Protein AF-A0A7S3T5Q7-F1 (afdb_monomer_lite)

pLDDT: mean 83.01, std 16.34, range [31.38, 98.5]

Structure (mmCIF, N/CA/C/O backbone):
data_AF-A0A7S3T5Q7-F1
#
_entry.id   AF-A0A7S3T5Q7-F1
#
loop_
_atom_site.group_PDB
_atom_site.id
_atom_site.type_symbol
_atom_site.label_atom_id
_atom_site.label_alt_id
_atom_site.label_comp_id
_atom_site.label_asym_id
_atom_site.label_entity_id
_atom_site.label_seq_id
_atom_site.pdbx_PDB_ins_code
_atom_site.Cartn_x
_atom_site.Cartn_y
_atom_site.Cartn_z
_atom_site.occupancy
_atom_site.B_iso_or_equiv
_atom_site.auth_seq_id
_atom_site.auth_comp_id
_atom_site.auth_asym_id
_atom_site.auth_atom_id
_atom_site.pdbx_PDB_model_num
ATOM 1 N N . ALA A 1 1 ? -8.503 -26.302 -13.779 1.00 32.97 1 ALA A N 1
ATOM 2 C CA . ALA A 1 1 ? -7.536 -26.445 -14.875 1.00 32.97 1 ALA A CA 1
ATOM 3 C C . ALA A 1 1 ? -7.863 -25.370 -15.891 1.00 32.97 1 ALA A C 1
ATOM 5 O O . ALA A 1 1 ? -8.713 -25.584 -16.736 1.00 32.97 1 ALA A O 1
ATOM 6 N N . ASP A 1 2 ? -7.284 -24.193 -15.700 1.00 34.59 2 ASP A N 1
ATOM 7 C CA . ASP A 1 2 ? -7.183 -23.168 -16.733 1.00 34.59 2 ASP A CA 1
ATOM 8 C C . ASP A 1 2 ? -5.953 -22.357 -16.327 1.00 34.59 2 ASP A C 1
ATOM 10 O O . ASP A 1 2 ? -5.967 -21.610 -15.345 1.00 34.59 2 ASP A O 1
ATOM 14 N N . GLY A 1 3 ? -4.813 -22.732 -16.906 1.00 31.38 3 GLY A N 1
ATOM 15 C CA . GLY A 1 3 ? -3.535 -22.103 -16.592 1.00 31.38 3 GLY A CA 1
ATOM 16 C C . GLY A 1 3 ? -3.569 -20.648 -17.060 1.00 31.38 3 GLY A C 1
ATOM 17 O O . GLY A 1 3 ? -4.170 -20.373 -18.097 1.00 31.38 3 GLY A O 1
ATOM 18 N N . PRO A 1 4 ? -2.967 -19.699 -16.326 1.00 34.56 4 PRO A N 1
ATOM 19 C CA . PRO A 1 4 ? -2.961 -18.313 -16.765 1.00 34.56 4 PRO A CA 1
ATOM 20 C C . PRO A 1 4 ? -2.227 -18.211 -18.106 1.00 34.56 4 PRO A C 1
ATOM 22 O O . PRO A 1 4 ? -1.074 -18.633 -18.220 1.00 34.56 4 PRO A O 1
ATOM 25 N N . LEU A 1 5 ? -2.927 -17.669 -19.105 1.00 33.03 5 LEU A N 1
ATOM 26 C CA . LEU A 1 5 ? -2.379 -17.331 -20.415 1.00 33.03 5 LEU A CA 1
ATOM 27 C C . LEU A 1 5 ? -1.095 -16.488 -20.249 1.00 33.03 5 LEU A C 1
ATOM 29 O O . LEU A 1 5 ? -1.027 -15.658 -19.333 1.00 33.03 5 LEU A O 1
ATOM 33 N N . PRO A 1 6 ? -0.072 -16.715 -21.091 1.00 37.66 6 PRO A N 1
ATOM 34 C CA . PRO A 1 6 ? 1.183 -15.973 -21.049 1.00 37.66 6 PRO A CA 1
ATOM 35 C C . PRO A 1 6 ? 0.965 -14.474 -21.306 1.00 37.66 6 PRO A C 1
ATOM 37 O O . PRO A 1 6 ? -0.026 -14.094 -21.926 1.00 37.66 6 PRO A O 1
ATOM 40 N N . GLY A 1 7 ? 1.921 -13.674 -20.813 1.00 43.97 7 GLY A N 1
ATOM 41 C CA . GLY A 1 7 ? 2.130 -12.241 -21.059 1.00 43.97 7 GLY A CA 1
ATOM 42 C C . GLY A 1 7 ? 1.324 -11.639 -22.207 1.00 43.97 7 GLY A C 1
ATOM 43 O O . GLY A 1 7 ? 1.435 -12.110 -23.331 1.00 43.97 7 GLY A O 1
ATOM 44 N N . VAL A 1 8 ? 0.598 -10.551 -21.960 1.00 44.72 8 VAL A N 1
ATOM 45 C CA . VAL A 1 8 ? 0.373 -9.496 -22.964 1.00 44.72 8 VAL A CA 1
ATOM 46 C C . VAL A 1 8 ? 1.641 -8.645 -23.061 1.00 44.72 8 VAL A C 1
ATOM 48 O O . VAL A 1 8 ? 1.875 -7.818 -22.181 1.00 44.72 8 VAL A O 1
ATOM 51 N N . PRO A 1 9 ? 2.468 -8.804 -24.102 1.00 46.56 9 PRO A N 1
ATOM 52 C CA . PRO A 1 9 ? 3.463 -7.816 -24.466 1.00 46.56 9 PRO A CA 1
ATOM 53 C C . PRO A 1 9 ? 2.864 -6.408 -24.533 1.00 46.56 9 PRO A C 1
ATOM 55 O O . PRO A 1 9 ? 1.732 -6.218 -24.977 1.00 46.56 9 PRO A O 1
ATOM 58 N N . LEU A 1 10 ? 3.662 -5.408 -24.153 1.00 52.31 10 LEU A N 1
ATOM 59 C CA . LEU A 1 10 ? 3.351 -3.975 -24.277 1.00 52.31 10 LEU A CA 1
ATOM 60 C C . LEU A 1 10 ? 3.259 -3.500 -25.744 1.00 52.31 10 LEU A C 1
ATOM 62 O O . LEU A 1 10 ? 3.197 -2.300 -26.012 1.00 52.31 10 LEU A O 1
ATOM 66 N N . ASP A 1 11 ? 3.258 -4.437 -26.690 1.00 58.00 11 ASP A N 1
ATOM 67 C CA . ASP A 1 11 ? 3.071 -4.214 -28.109 1.00 58.00 11 ASP A CA 1
ATOM 68 C C . ASP A 1 11 ? 1.683 -4.726 -28.567 1.00 58.00 11 ASP A C 1
ATOM 70 O O . ASP A 1 11 ? 1.016 -5.510 -27.882 1.00 58.00 11 ASP A O 1
ATOM 74 N N . PRO A 1 12 ? 1.195 -4.288 -29.738 1.00 57.31 12 PRO A N 1
ATOM 75 C CA . PRO A 1 12 ? -0.104 -4.714 -30.257 1.00 57.31 12 PRO A CA 1
ATOM 76 C C . PRO A 1 12 ? -0.230 -6.234 -30.449 1.00 57.31 12 PRO A C 1
ATOM 78 O O . PRO A 1 12 ? -1.337 -6.772 -30.385 1.00 57.31 12 PRO A O 1
ATOM 81 N N . ALA A 1 13 ? 0.885 -6.926 -30.701 1.00 56.59 13 ALA A N 1
ATOM 82 C CA . ALA A 1 13 ? 0.903 -8.365 -30.942 1.00 56.59 13 ALA A CA 1
ATOM 83 C C . ALA A 1 13 ? 0.623 -9.144 -29.650 1.00 56.59 13 ALA A C 1
ATOM 85 O O . ALA A 1 13 ? -0.113 -10.132 -29.660 1.00 56.59 13 ALA A O 1
ATOM 86 N N . GLY A 1 14 ? 1.126 -8.649 -28.523 1.00 61.19 14 GLY A N 1
ATOM 87 C CA . GLY A 1 14 ? 0.868 -9.201 -27.209 1.00 61.19 14 GLY A CA 1
ATOM 88 C C . GLY A 1 14 ? -0.553 -9.050 -26.716 1.00 61.19 14 GLY A C 1
ATOM 89 O O . GLY A 1 14 ? -1.124 -9.987 -26.158 1.00 61.19 14 GLY A O 1
ATOM 90 N N . VAL A 1 15 ? -1.152 -7.882 -26.951 1.00 59.97 15 VAL A N 1
ATOM 91 C CA . VAL A 1 15 ? -2.545 -7.627 -26.555 1.00 59.97 15 VAL A CA 1
ATOM 92 C C . VAL A 1 15 ? -3.490 -8.549 -27.325 1.00 59.97 15 VAL A C 1
ATOM 94 O O . VAL A 1 15 ? -4.425 -9.101 -26.743 1.00 59.97 15 VAL A O 1
ATOM 97 N N . ALA A 1 16 ? -3.220 -8.771 -28.614 1.00 60.78 16 ALA A N 1
ATOM 98 C CA . ALA A 1 16 ? -3.989 -9.701 -29.435 1.00 60.78 16 ALA A CA 1
ATOM 99 C C . ALA A 1 16 ? -3.848 -11.161 -28.965 1.00 60.78 16 ALA A C 1
ATOM 101 O O . ALA A 1 16 ? -4.826 -11.907 -28.989 1.00 60.78 16 ALA A O 1
ATOM 102 N N . ALA A 1 17 ? -2.663 -11.564 -28.492 1.00 61.34 17 ALA A N 1
ATOM 103 C CA . ALA A 1 17 ? -2.419 -12.921 -28.006 1.00 61.34 17 ALA A CA 1
ATOM 104 C C . ALA A 1 17 ? -3.221 -13.267 -26.736 1.00 61.34 17 ALA A C 1
ATOM 106 O O . ALA A 1 17 ? -3.698 -14.394 -26.611 1.00 61.34 17 ALA A O 1
ATOM 107 N N . ALA A 1 18 ? -3.420 -12.318 -25.814 1.00 56.97 18 ALA A N 1
ATOM 108 C CA . ALA A 1 18 ? -4.206 -12.577 -24.601 1.00 56.97 18 ALA A CA 1
ATOM 109 C C . ALA A 1 18 ? -5.711 -12.326 -24.751 1.00 56.97 18 ALA A C 1
ATOM 111 O O . ALA A 1 18 ? -6.496 -12.783 -23.920 1.00 56.97 18 ALA A O 1
ATOM 112 N N . LEU A 1 19 ? -6.126 -11.592 -25.786 1.00 64.81 19 LEU A N 1
ATOM 113 C CA . LEU A 1 19 ? -7.527 -11.350 -26.116 1.00 64.81 19 LEU A CA 1
ATOM 114 C C . LEU A 1 19 ? -7.803 -11.818 -27.554 1.00 64.81 19 LEU A C 1
ATOM 116 O O . LEU A 1 19 ? -7.887 -10.981 -28.457 1.00 64.81 19 LEU A O 1
ATOM 120 N N . PRO A 1 20 ? -8.005 -13.131 -27.780 1.00 60.06 20 PRO A N 1
ATOM 121 C CA . PRO A 1 20 ? -8.025 -13.740 -29.117 1.00 60.06 20 PRO A CA 1
ATOM 122 C C . PRO A 1 20 ? -9.178 -13.271 -30.022 1.00 60.06 20 PRO A C 1
ATOM 124 O O . PRO A 1 20 ? -9.182 -13.550 -31.217 1.00 60.06 20 PRO A O 1
ATOM 127 N N . HIS A 1 21 ? -10.156 -12.545 -29.474 1.00 72.00 21 HIS A N 1
ATOM 128 C CA . HIS A 1 21 ? -11.275 -11.955 -30.217 1.00 72.00 21 HIS A CA 1
ATOM 129 C C . HIS A 1 21 ? -11.054 -10.476 -30.589 1.00 72.00 21 HIS A C 1
ATOM 131 O O . HIS A 1 21 ? -11.950 -9.836 -31.138 1.00 72.00 21 HIS A O 1
ATOM 137 N N . THR A 1 22 ? -9.878 -9.919 -30.289 1.00 66.44 22 THR A N 1
ATOM 138 C CA . THR A 1 22 ? -9.534 -8.515 -30.550 1.00 66.44 22 THR A CA 1
ATOM 139 C C . THR A 1 22 ? -8.845 -8.375 -31.903 1.00 66.44 22 THR A C 1
ATOM 141 O O . THR A 1 22 ? -7.907 -9.106 -32.209 1.00 66.44 22 THR A O 1
ATOM 144 N N . THR A 1 23 ? -9.270 -7.415 -32.727 1.00 79.31 23 THR A N 1
ATOM 145 C CA . THR A 1 23 ? -8.575 -7.130 -33.992 1.00 79.31 23 THR A CA 1
ATOM 146 C C . THR A 1 23 ? -7.225 -6.446 -33.740 1.00 79.31 23 THR A C 1
ATOM 148 O O . THR A 1 23 ? -7.087 -5.724 -32.751 1.00 79.31 23 THR A O 1
ATOM 151 N N . PRO A 1 24 ? -6.239 -6.570 -34.650 1.00 70.56 24 PRO A N 1
ATOM 152 C CA . PRO A 1 24 ? -4.938 -5.906 -34.509 1.00 70.56 24 PRO A CA 1
ATOM 153 C C . PRO A 1 24 ? -5.037 -4.387 -34.299 1.00 70.56 24 PRO A C 1
ATOM 155 O O . PRO A 1 24 ? -4.246 -3.806 -33.563 1.00 70.56 24 PRO A O 1
ATOM 158 N N . ALA A 1 25 ? -6.044 -3.744 -34.899 1.00 70.12 25 ALA A N 1
ATOM 159 C CA . ALA A 1 25 ? -6.306 -2.317 -34.729 1.00 70.12 25 ALA A CA 1
ATOM 160 C C . ALA A 1 25 ? -6.794 -1.971 -33.311 1.00 70.12 25 ALA A C 1
ATOM 162 O O . ALA A 1 25 ? -6.310 -1.011 -32.714 1.00 70.12 25 ALA A O 1
ATOM 163 N N . ILE A 1 26 ? -7.709 -2.771 -32.751 1.00 71.12 26 ILE A N 1
ATOM 164 C CA . ILE A 1 26 ? -8.187 -2.586 -31.374 1.00 71.12 26 ILE A CA 1
ATOM 165 C C . ILE A 1 26 ? -7.066 -2.922 -30.385 1.00 71.12 26 ILE A C 1
ATOM 167 O O . ILE A 1 26 ? -6.867 -2.192 -29.421 1.00 71.12 26 ILE A O 1
ATOM 171 N N . ALA A 1 27 ? -6.277 -3.965 -30.645 1.00 66.81 27 ALA A N 1
ATOM 172 C CA . ALA A 1 27 ? -5.124 -4.330 -29.829 1.00 66.81 27 ALA A CA 1
ATOM 173 C C . ALA A 1 27 ? -4.073 -3.205 -29.794 1.00 66.81 27 ALA A C 1
ATOM 175 O O . ALA A 1 27 ? -3.580 -2.857 -28.723 1.00 66.81 27 ALA A O 1
ATOM 176 N N . ALA A 1 28 ? -3.800 -2.570 -30.939 1.00 64.38 28 ALA A N 1
ATOM 177 C CA . ALA A 1 28 ? -2.915 -1.411 -31.025 1.00 64.38 28 ALA A CA 1
ATOM 178 C C . ALA A 1 28 ? -3.471 -0.187 -30.283 1.00 64.38 28 ALA A C 1
ATOM 180 O O . ALA A 1 28 ? -2.730 0.478 -29.563 1.00 64.38 28 ALA A O 1
ATOM 181 N N . GLN A 1 29 ? -4.771 0.099 -30.413 1.00 66.12 29 GLN A N 1
ATOM 182 C CA . GLN A 1 29 ? -5.418 1.185 -29.671 1.00 66.12 29 GLN A CA 1
ATOM 183 C C . GLN A 1 29 ? -5.419 0.935 -28.162 1.00 66.12 29 GLN A C 1
ATOM 185 O O . GLN A 1 29 ? -5.180 1.867 -27.401 1.00 66.12 29 GLN A O 1
ATOM 190 N N . LEU A 1 30 ? -5.640 -0.306 -27.724 1.00 64.94 30 LEU A N 1
ATOM 191 C CA . LEU A 1 30 ? -5.580 -0.691 -26.317 1.00 64.94 30 LEU A CA 1
ATOM 192 C C . LEU A 1 30 ? -4.156 -0.576 -25.774 1.00 64.94 30 LEU A C 1
ATOM 194 O O . LEU A 1 30 ? -3.984 0.023 -24.720 1.00 64.94 30 LEU A O 1
ATOM 198 N N . ALA A 1 31 ? -3.143 -1.063 -26.497 1.00 61.16 31 ALA A N 1
ATOM 199 C CA . ALA A 1 31 ? -1.738 -0.903 -26.116 1.00 61.16 31 ALA A CA 1
ATOM 200 C C . ALA A 1 31 ? -1.349 0.584 -26.006 1.00 61.16 31 ALA A C 1
ATOM 202 O O . ALA A 1 31 ? -0.774 1.009 -25.003 1.00 61.16 31 ALA A O 1
ATOM 203 N N . ALA A 1 32 ? -1.734 1.395 -26.998 1.00 58.47 32 ALA A N 1
ATOM 204 C CA . ALA A 1 32 ? -1.464 2.831 -27.022 1.00 58.47 32 ALA A CA 1
ATOM 205 C C . ALA A 1 32 ? -2.191 3.587 -25.897 1.00 58.47 32 ALA A C 1
ATOM 207 O O . ALA A 1 32 ? -1.573 4.398 -25.212 1.00 58.47 32 ALA A O 1
ATOM 208 N N . ALA A 1 33 ? -3.475 3.300 -25.659 1.00 59.34 33 ALA A N 1
ATOM 209 C CA . ALA A 1 33 ? -4.242 3.894 -24.564 1.00 59.34 33 ALA A CA 1
ATOM 210 C C . ALA A 1 33 ? -3.675 3.484 -23.198 1.00 59.34 33 ALA A C 1
ATOM 212 O O . ALA A 1 33 ? -3.529 4.328 -22.316 1.00 59.34 33 ALA A O 1
ATOM 213 N N . HIS A 1 34 ? -3.287 2.216 -23.038 1.00 56.44 34 HIS A N 1
ATOM 214 C CA . HIS A 1 34 ? -2.679 1.717 -21.809 1.00 56.44 34 HIS A CA 1
ATOM 215 C C . HIS A 1 34 ? -1.341 2.404 -21.532 1.00 56.44 34 HIS A C 1
ATOM 217 O O . HIS A 1 34 ? -1.094 2.798 -20.397 1.00 56.44 34 HIS A O 1
ATOM 223 N N . SER A 1 35 ? -0.516 2.602 -22.566 1.00 50.44 35 SER A N 1
ATOM 224 C CA . SER A 1 35 ? 0.772 3.292 -22.468 1.00 50.44 35 SER A CA 1
ATOM 225 C C . SER A 1 35 ? 0.632 4.807 -22.259 1.00 50.44 35 SER A C 1
ATOM 227 O O . SER A 1 35 ? 1.484 5.405 -21.612 1.00 50.44 35 SER A O 1
ATOM 229 N N . ALA A 1 36 ? -0.429 5.438 -22.772 1.00 48.72 36 ALA A N 1
ATOM 230 C CA . ALA A 1 36 ? -0.701 6.868 -22.590 1.00 48.72 36 ALA A CA 1
ATOM 231 C C . ALA A 1 36 ? -1.327 7.194 -21.220 1.00 48.72 36 ALA A C 1
ATOM 233 O O . ALA A 1 36 ? -1.113 8.279 -20.689 1.00 48.72 36 ALA A O 1
ATOM 234 N N . MET A 1 37 ? -2.057 6.249 -20.617 1.00 51.34 37 MET A N 1
ATOM 235 C CA . MET A 1 37 ? -2.555 6.339 -19.235 1.00 51.34 37 MET A CA 1
ATOM 236 C C . MET A 1 37 ? -1.522 5.858 -18.194 1.00 51.34 37 MET A C 1
ATOM 238 O O . MET A 1 37 ? -1.812 5.800 -16.999 1.00 51.34 37 MET A O 1
ATOM 242 N N . ALA A 1 38 ? -0.318 5.475 -18.634 1.00 53.78 38 ALA A N 1
ATOM 243 C CA . ALA A 1 38 ? 0.615 4.655 -17.867 1.00 53.78 38 ALA A CA 1
ATOM 244 C C . ALA A 1 38 ? 1.427 5.380 -16.789 1.00 53.78 38 ALA A C 1
ATOM 246 O O . ALA A 1 38 ? 2.246 4.716 -16.168 1.00 53.78 38 ALA A O 1
ATOM 247 N N . ASP A 1 39 ? 1.234 6.666 -16.498 1.00 59.91 39 ASP A N 1
ATOM 248 C CA . ASP A 1 39 ? 2.116 7.350 -15.534 1.00 59.91 39 ASP A CA 1
ATOM 249 C C . ASP A 1 39 ? 1.495 7.607 -14.161 1.00 59.91 39 ASP A C 1
ATOM 251 O O . ASP A 1 39 ? 2.245 7.669 -13.181 1.00 59.91 39 ASP A O 1
ATOM 255 N N . ASP A 1 40 ? 0.165 7.667 -14.059 1.00 75.62 40 ASP A N 1
ATOM 256 C CA . ASP A 1 40 ? -0.494 8.100 -12.826 1.00 75.62 40 ASP A CA 1
ATOM 257 C C . ASP A 1 40 ? -1.243 6.970 -12.109 1.00 75.62 40 ASP A C 1
ATOM 259 O O . ASP A 1 40 ? -1.784 6.043 -12.719 1.00 75.62 40 ASP A O 1
ATOM 263 N N . VAL A 1 41 ? -1.234 7.036 -10.781 1.00 88.44 41 VAL A N 1
ATOM 264 C CA . VAL A 1 41 ? -1.988 6.137 -9.909 1.00 88.44 41 VAL A CA 1
ATOM 265 C C . VAL A 1 41 ? -3.337 6.778 -9.627 1.00 88.44 41 VAL A C 1
ATOM 267 O O . VAL A 1 41 ? -3.397 7.926 -9.203 1.00 88.44 41 VAL A O 1
ATOM 270 N N . ASP A 1 42 ? -4.424 6.021 -9.770 1.00 93.12 42 ASP A N 1
ATOM 271 C CA . ASP A 1 42 ? -5.746 6.501 -9.366 1.00 93.12 42 ASP A CA 1
ATOM 272 C C . ASP A 1 42 ? -5.851 6.580 -7.830 1.00 93.12 42 ASP A C 1
ATOM 274 O O . ASP A 1 42 ? -6.216 5.623 -7.138 1.00 93.12 42 ASP A O 1
ATOM 278 N N . LEU A 1 43 ? -5.486 7.741 -7.280 1.00 95.00 43 LEU A N 1
ATOM 279 C CA . LEU A 1 43 ? -5.500 7.996 -5.840 1.00 95.00 43 LEU A CA 1
ATOM 280 C C . LEU A 1 43 ? -6.922 8.006 -5.263 1.00 95.00 43 LEU A C 1
ATOM 282 O O . LEU A 1 43 ? -7.092 7.696 -4.083 1.00 95.00 43 LEU A O 1
ATOM 286 N N . ASP A 1 44 ? -7.939 8.354 -6.060 1.00 95.44 44 ASP A N 1
ATOM 287 C CA . ASP A 1 44 ? -9.337 8.291 -5.615 1.00 95.44 44 ASP A CA 1
ATOM 288 C C . ASP A 1 44 ? -9.765 6.835 -5.418 1.00 95.44 44 ASP A C 1
ATOM 290 O O . ASP A 1 44 ? -10.286 6.488 -4.355 1.00 95.44 44 ASP A O 1
ATOM 294 N N . LEU A 1 45 ? -9.445 5.956 -6.372 1.00 95.81 45 LEU A N 1
ATOM 295 C CA . LEU A 1 45 ? -9.704 4.525 -6.246 1.00 95.81 45 LEU A CA 1
ATOM 296 C C . LEU A 1 45 ? -8.980 3.915 -5.039 1.00 95.81 45 LEU A C 1
ATOM 298 O O . LEU A 1 45 ? -9.578 3.118 -4.310 1.00 95.81 45 LEU A O 1
ATOM 302 N N . VAL A 1 46 ? -7.725 4.306 -4.784 1.00 98.00 46 VAL A N 1
ATOM 303 C CA . VAL A 1 46 ? -6.977 3.858 -3.596 1.00 98.00 46 VAL A CA 1
ATOM 304 C C . VAL A 1 46 ? -7.703 4.265 -2.312 1.00 98.00 46 VAL A C 1
ATOM 306 O O . VAL A 1 46 ? -8.002 3.407 -1.479 1.00 98.00 46 VAL A O 1
ATOM 309 N N . VAL A 1 47 ? -8.033 5.552 -2.159 1.00 98.25 47 VAL A N 1
ATOM 310 C CA . VAL A 1 47 ? -8.709 6.076 -0.960 1.00 98.25 47 VAL A CA 1
ATOM 311 C C . VAL A 1 47 ? -10.074 5.416 -0.766 1.00 98.25 47 VAL A C 1
ATOM 313 O O . VAL A 1 47 ? -10.378 4.947 0.331 1.00 98.25 47 VAL A O 1
ATOM 316 N N . ARG A 1 48 ? -10.880 5.305 -1.827 1.00 97.94 48 ARG A N 1
ATOM 317 C CA . ARG A 1 48 ? -12.192 4.643 -1.777 1.00 97.94 48 ARG A CA 1
ATOM 318 C C . ARG A 1 48 ? -12.083 3.175 -1.393 1.00 97.94 48 ARG A C 1
ATOM 320 O O . ARG A 1 48 ? -12.904 2.701 -0.616 1.00 97.94 48 ARG A O 1
ATOM 327 N N . THR A 1 49 ? -11.065 2.470 -1.882 1.00 98.44 49 THR A N 1
ATOM 328 C CA . THR A 1 49 ? -10.824 1.068 -1.516 1.00 98.44 49 THR A CA 1
ATOM 329 C C . THR A 1 49 ? -10.466 0.942 -0.036 1.00 98.44 49 THR A C 1
ATOM 331 O O . THR A 1 49 ? -11.019 0.087 0.652 1.00 98.44 49 THR A O 1
ATOM 334 N N . VAL A 1 50 ? -9.600 1.818 0.488 1.00 98.50 50 VAL A N 1
ATOM 335 C CA . VAL A 1 50 ? -9.253 1.840 1.921 1.00 98.50 50 VAL A CA 1
ATOM 336 C C . VAL A 1 50 ? -10.488 2.113 2.783 1.00 98.50 50 VAL A C 1
ATOM 338 O O . VAL A 1 50 ? -10.729 1.387 3.747 1.00 98.50 50 VAL A O 1
ATOM 341 N N . LEU A 1 51 ? -11.303 3.107 2.422 1.00 98.00 51 LEU A N 1
ATOM 342 C CA . LEU A 1 51 ? -12.534 3.425 3.151 1.00 98.00 51 LEU A CA 1
ATOM 343 C C . LEU A 1 51 ? -13.566 2.294 3.053 1.00 98.00 51 LEU A C 1
ATOM 345 O O . LEU A 1 51 ? -14.187 1.943 4.052 1.00 98.00 51 LEU A O 1
ATOM 349 N N . HIS A 1 52 ? -13.709 1.666 1.885 1.00 98.06 52 HIS A N 1
ATOM 350 C CA . HIS A 1 52 ? -14.546 0.480 1.725 1.00 98.06 52 HIS A CA 1
ATOM 351 C C . HIS A 1 52 ? -14.102 -0.644 2.670 1.00 98.06 52 HIS A C 1
ATOM 353 O O . HIS A 1 52 ? -14.935 -1.217 3.366 1.00 98.06 52 HIS A O 1
ATOM 359 N N . ILE A 1 53 ? -12.797 -0.928 2.747 1.00 97.56 53 ILE A N 1
ATOM 360 C CA . ILE A 1 53 ? -12.258 -1.927 3.679 1.00 97.56 53 ILE A CA 1
ATOM 361 C C . ILE A 1 53 ? -12.576 -1.545 5.126 1.00 97.56 53 ILE A C 1
ATOM 363 O O . ILE A 1 53 ? -13.010 -2.398 5.895 1.00 97.56 53 ILE A O 1
ATOM 367 N N . HIS A 1 54 ? -12.387 -0.277 5.491 1.00 97.19 54 HIS A N 1
ATOM 368 C CA . HIS A 1 54 ? -12.659 0.202 6.841 1.00 97.19 54 HIS A CA 1
ATOM 369 C C . HIS A 1 54 ? -14.123 -0.009 7.255 1.00 97.19 54 HIS A C 1
ATOM 371 O O . HIS A 1 54 ? -14.362 -0.532 8.340 1.00 97.19 54 HIS A O 1
ATOM 377 N N . PHE A 1 55 ? -15.081 0.329 6.385 1.00 96.25 55 PHE A N 1
ATOM 378 C CA . PHE A 1 55 ? -16.509 0.275 6.715 1.00 96.25 55 PHE A CA 1
ATOM 379 C C . PHE A 1 55 ? -17.181 -1.084 6.488 1.00 96.25 55 PHE A C 1
ATOM 381 O O . PHE A 1 55 ? -18.209 -1.350 7.101 1.00 96.25 55 PHE A O 1
ATOM 388 N N . GLN A 1 56 ? -16.675 -1.912 5.571 1.00 96.38 56 GLN A N 1
ATOM 389 C CA . GLN A 1 56 ? -17.395 -3.104 5.093 1.00 96.38 56 GLN A CA 1
ATOM 390 C C . GLN A 1 56 ? -16.706 -4.423 5.441 1.00 96.38 56 GLN A C 1
ATOM 392 O O . GLN A 1 56 ? -17.248 -5.489 5.152 1.00 96.38 56 GLN A O 1
ATOM 397 N N . ARG A 1 57 ? -15.491 -4.388 5.997 1.00 95.31 57 ARG A N 1
ATOM 398 C CA . ARG A 1 57 ? -14.690 -5.590 6.249 1.00 95.31 57 ARG A CA 1
ATOM 399 C C . ARG A 1 57 ? -14.331 -5.707 7.720 1.00 95.31 57 ARG A C 1
ATOM 401 O O . ARG A 1 57 ? -14.221 -4.715 8.433 1.00 95.31 57 ARG A O 1
ATOM 408 N N . GLU A 1 58 ? -14.082 -6.938 8.145 1.00 93.06 58 GLU A N 1
ATOM 409 C CA . GLU A 1 58 ? -13.622 -7.260 9.495 1.00 93.06 58 GLU A CA 1
ATOM 410 C C . GLU A 1 58 ? -12.291 -6.571 9.830 1.00 93.06 58 GLU A C 1
ATOM 412 O O . GLU A 1 58 ? -11.588 -6.053 8.949 1.00 93.06 58 GLU A O 1
ATOM 417 N N . GLU A 1 59 ? -11.933 -6.571 11.112 1.00 92.19 59 GLU A N 1
ATOM 418 C CA . GLU A 1 59 ? -10.702 -5.967 11.618 1.00 92.19 59 GLU A CA 1
ATOM 419 C C . GLU A 1 59 ? -9.443 -6.447 10.885 1.00 92.19 59 GLU A C 1
ATOM 421 O O . GLU A 1 59 ? -9.393 -7.541 10.326 1.00 92.19 59 GLU A O 1
ATOM 426 N N . GLY A 1 60 ? -8.392 -5.633 10.931 1.00 93.31 60 GLY A N 1
ATOM 427 C CA . GLY A 1 60 ? -7.098 -5.944 10.334 1.00 93.31 60 GLY A CA 1
ATOM 428 C C . GLY A 1 60 ? -6.470 -4.734 9.664 1.00 93.31 60 GLY A C 1
ATOM 429 O O . GLY A 1 60 ? -7.173 -3.917 9.054 1.00 93.31 60 GLY A O 1
ATOM 430 N N . ALA A 1 61 ? -5.146 -4.630 9.769 1.00 95.75 61 ALA A N 1
ATOM 431 C CA . ALA A 1 61 ? -4.414 -3.527 9.177 1.00 95.75 61 ALA A CA 1
ATOM 432 C C . ALA A 1 61 ? -4.449 -3.600 7.646 1.00 95.75 61 ALA A C 1
ATOM 434 O O . ALA A 1 61 ? -4.516 -4.684 7.044 1.00 95.75 61 ALA A O 1
ATOM 435 N N . VAL A 1 62 ? -4.409 -2.421 7.030 1.00 97.56 62 VAL A N 1
ATOM 436 C CA . VAL A 1 62 ? -4.351 -2.243 5.579 1.00 97.56 62 VAL A CA 1
ATOM 437 C C . VAL A 1 62 ? -2.943 -1.811 5.197 1.00 97.56 62 VAL A C 1
ATOM 439 O O . VAL A 1 62 ? -2.447 -0.813 5.711 1.00 97.56 62 VAL A O 1
ATOM 442 N N . LEU A 1 63 ? -2.316 -2.534 4.277 1.00 97.25 63 LEU A N 1
ATOM 443 C CA . LEU A 1 63 ? -1.052 -2.149 3.661 1.00 97.25 63 LEU A CA 1
ATOM 444 C C . LEU A 1 63 ? -1.307 -1.713 2.219 1.00 97.25 63 LEU A C 1
ATOM 446 O O . LEU A 1 63 ? -1.773 -2.501 1.398 1.00 97.25 63 LEU A O 1
ATOM 450 N N . VAL A 1 64 ? -1.005 -0.458 1.910 1.00 98.19 64 VAL A N 1
ATOM 451 C CA . VAL A 1 64 ? -1.215 0.143 0.593 1.00 98.19 64 VAL A CA 1
ATOM 452 C C . VAL A 1 64 ? 0.131 0.291 -0.109 1.00 98.19 64 VAL A C 1
ATOM 454 O O . VAL A 1 64 ? 1.030 0.924 0.436 1.00 98.19 64 VAL A O 1
ATOM 457 N N . PHE A 1 65 ? 0.272 -0.251 -1.319 1.00 97.06 65 PHE A N 1
ATOM 458 C CA . PHE A 1 65 ? 1.475 -0.099 -2.138 1.00 97.06 65 PHE A CA 1
ATOM 459 C C . PHE A 1 65 ? 1.289 0.952 -3.233 1.00 97.06 65 PHE A C 1
ATOM 461 O O . PHE A 1 65 ? 0.456 0.793 -4.131 1.00 97.06 65 PHE A O 1
ATOM 468 N N . VAL A 1 66 ? 2.123 1.990 -3.194 1.00 96.44 66 VAL A N 1
ATOM 469 C CA . VAL A 1 66 ? 2.156 3.107 -4.151 1.00 96.44 66 VAL A CA 1
ATOM 470 C C . VAL A 1 66 ? 3.591 3.353 -4.642 1.00 96.44 66 VAL A C 1
ATOM 472 O O . VAL A 1 66 ? 4.545 2.914 -3.996 1.00 96.44 66 VAL A O 1
ATOM 475 N N . PRO A 1 67 ? 3.798 4.012 -5.795 1.00 93.50 67 PRO A N 1
ATOM 476 C CA . PRO A 1 67 ? 5.125 4.106 -6.394 1.00 93.50 67 PRO A CA 1
ATOM 477 C C . PRO A 1 67 ? 6.077 5.043 -5.641 1.00 93.50 67 PRO A C 1
ATOM 479 O O . PRO A 1 67 ? 7.279 4.774 -5.628 1.00 93.50 67 PRO A O 1
ATOM 482 N N . GLY A 1 68 ? 5.592 6.122 -5.018 1.00 93.50 68 GLY A N 1
ATOM 483 C CA . GLY A 1 68 ? 6.467 7.127 -4.422 1.00 93.50 68 GLY A CA 1
ATOM 484 C C . GLY A 1 68 ? 5.846 7.971 -3.311 1.00 93.50 68 GLY A C 1
ATOM 485 O O . GLY A 1 68 ? 4.726 7.760 -2.855 1.00 93.50 68 GLY A O 1
ATOM 486 N N . TRP A 1 69 ? 6.641 8.939 -2.847 1.00 93.81 69 TRP A N 1
ATOM 487 C CA . TRP A 1 69 ? 6.278 9.833 -1.744 1.00 93.81 69 TRP A CA 1
ATOM 488 C C . TRP A 1 69 ? 5.111 10.769 -2.071 1.00 93.81 69 TRP A C 1
ATOM 490 O O . TRP A 1 69 ? 4.325 11.083 -1.183 1.00 93.81 69 TRP A O 1
ATOM 500 N N . ALA A 1 70 ? 4.992 11.214 -3.325 1.00 93.94 70 ALA A N 1
ATOM 501 C CA . ALA A 1 70 ? 3.918 12.116 -3.734 1.00 93.94 70 ALA A CA 1
ATOM 502 C C . ALA A 1 70 ? 2.545 11.462 -3.518 1.00 93.94 70 ALA A C 1
ATOM 504 O O . ALA A 1 70 ? 1.658 12.061 -2.911 1.00 93.94 70 ALA A O 1
ATOM 505 N N . GLU A 1 71 ? 2.411 10.199 -3.927 1.00 96.06 71 GLU A N 1
ATOM 506 C CA . GLU A 1 71 ? 1.193 9.419 -3.736 1.00 96.06 71 GLU A CA 1
ATOM 507 C C . GLU A 1 71 ? 0.951 9.125 -2.249 1.00 96.06 71 GLU A C 1
ATOM 509 O O . GLU A 1 71 ? -0.175 9.283 -1.779 1.00 96.06 71 GLU A O 1
ATOM 514 N N . ILE A 1 72 ? 2.003 8.771 -1.489 1.00 97.31 72 ILE A N 1
ATOM 515 C CA . ILE A 1 72 ? 1.916 8.576 -0.029 1.00 97.31 72 ILE A CA 1
ATOM 516 C C . ILE A 1 72 ? 1.326 9.817 0.642 1.00 97.31 72 ILE A C 1
ATOM 518 O O . ILE A 1 72 ? 0.322 9.715 1.345 1.00 97.31 72 ILE A O 1
ATOM 522 N N . ALA A 1 73 ? 1.936 10.983 0.423 1.00 97.25 73 ALA A N 1
ATOM 523 C CA . ALA A 1 73 ? 1.543 12.221 1.080 1.00 97.25 73 ALA A CA 1
ATOM 524 C C . ALA A 1 73 ? 0.089 12.597 0.758 1.00 97.25 73 ALA A C 1
ATOM 526 O O . ALA A 1 73 ? -0.661 12.994 1.653 1.00 97.25 73 ALA A O 1
ATOM 527 N N . GLU A 1 74 ? -0.328 12.422 -0.497 1.00 97.69 74 GLU A N 1
ATOM 528 C CA . GLU A 1 74 ? -1.682 12.756 -0.925 1.00 97.69 74 GLU A CA 1
ATOM 529 C C . GLU A 1 74 ? -2.733 11.793 -0.351 1.00 97.69 74 GLU A C 1
ATOM 531 O O . GLU A 1 74 ? -3.759 12.267 0.144 1.00 97.69 74 GLU A O 1
ATOM 536 N N . ILE A 1 75 ? -2.507 10.467 -0.326 1.00 98.31 75 ILE A N 1
ATOM 537 C CA . ILE A 1 75 ? -3.519 9.578 0.280 1.00 98.31 75 ILE A CA 1
ATOM 538 C C . ILE A 1 75 ? -3.544 9.740 1.800 1.00 98.31 75 ILE A C 1
ATOM 540 O O . ILE A 1 75 ? -4.632 9.718 2.373 1.00 98.31 75 ILE A O 1
ATOM 544 N N . VAL A 1 76 ? -2.390 9.951 2.452 1.00 98.12 76 VAL A N 1
ATOM 545 C CA . VAL A 1 76 ? -2.334 10.227 3.898 1.00 98.12 76 VAL A CA 1
ATOM 546 C C . VAL A 1 76 ? -3.197 11.443 4.208 1.00 98.12 76 VAL A C 1
ATOM 548 O O . VAL A 1 76 ? -4.100 11.347 5.034 1.00 98.12 76 VAL A O 1
ATOM 551 N N . LYS A 1 77 ? -2.998 12.549 3.483 1.00 98.25 77 LYS A N 1
ATOM 552 C CA . LYS A 1 77 ? -3.797 13.772 3.622 1.00 98.25 77 LYS A CA 1
ATOM 553 C C . LYS A 1 77 ? -5.293 13.526 3.409 1.00 98.25 77 LYS A C 1
ATOM 555 O O . LYS A 1 77 ? -6.109 14.025 4.184 1.00 98.25 77 LYS A O 1
ATOM 560 N N . ARG A 1 78 ? -5.678 12.777 2.369 1.00 98.38 78 ARG A N 1
ATOM 561 C CA . ARG A 1 78 ? -7.095 12.496 2.068 1.00 98.38 78 ARG A CA 1
ATOM 562 C C . ARG A 1 78 ? -7.757 11.635 3.138 1.00 98.38 78 ARG A C 1
ATOM 564 O O . ARG A 1 78 ? -8.889 11.916 3.516 1.00 98.38 78 ARG A O 1
ATOM 571 N N . LEU A 1 79 ? -7.060 10.623 3.649 1.00 98.06 79 LEU A N 1
ATOM 572 C CA . LEU A 1 79 ? -7.585 9.748 4.696 1.00 98.06 79 LEU A CA 1
ATOM 573 C C . LEU A 1 79 ? -7.683 10.473 6.044 1.00 98.06 79 LEU A C 1
ATOM 575 O O . LEU A 1 79 ? -8.709 10.354 6.713 1.00 98.06 79 LEU A O 1
ATOM 579 N N . THR A 1 80 ? -6.688 11.287 6.410 1.00 97.06 80 THR A N 1
ATOM 580 C CA . THR A 1 80 ? -6.710 12.079 7.656 1.00 97.06 80 THR A CA 1
ATOM 581 C C . THR A 1 80 ? -7.654 13.280 7.604 1.00 97.06 80 THR A C 1
ATOM 583 O O . THR A 1 80 ? -8.014 13.814 8.648 1.00 97.06 80 THR A O 1
ATOM 586 N N . SER A 1 81 ? -8.108 13.675 6.412 1.00 96.50 81 SER A N 1
ATOM 587 C CA . SER A 1 81 ? -9.168 14.679 6.224 1.00 96.50 81 SER A CA 1
ATOM 588 C C . SER A 1 81 ? -10.555 14.060 6.003 1.00 96.50 81 SER A C 1
ATOM 590 O O . SER A 1 81 ? -11.528 14.788 5.816 1.00 96.50 81 SER A O 1
ATOM 592 N N . SER A 1 82 ? -10.660 12.728 5.975 1.00 95.38 82 SER A N 1
ATOM 593 C CA . SER A 1 82 ? -11.926 12.033 5.737 1.00 95.38 82 SER A CA 1
ATOM 594 C C . SER A 1 82 ? -12.805 11.992 6.989 1.00 95.38 82 SER A C 1
ATOM 596 O O . SER A 1 82 ? -12.346 12.205 8.111 1.00 95.38 82 SER A O 1
ATOM 598 N N . THR A 1 83 ? -14.079 11.642 6.818 1.00 93.12 83 THR A N 1
ATOM 599 C CA . THR A 1 83 ? -15.002 11.423 7.944 1.00 93.12 83 THR A CA 1
ATOM 600 C C . THR A 1 83 ? -14.560 10.289 8.874 1.00 93.12 83 THR A C 1
ATOM 602 O O . THR A 1 83 ? -14.926 10.306 10.043 1.00 93.12 83 THR A O 1
ATOM 605 N N . ALA A 1 84 ? -13.740 9.352 8.384 1.00 93.88 84 ALA A N 1
ATOM 606 C CA . ALA A 1 84 ? -13.187 8.235 9.150 1.00 93.88 84 ALA A CA 1
ATOM 607 C C . ALA A 1 84 ? -11.867 8.576 9.864 1.00 93.88 84 ALA A C 1
ATOM 609 O O . ALA A 1 84 ? -11.277 7.714 10.504 1.00 93.88 84 ALA A O 1
ATOM 610 N N . ALA A 1 85 ? -11.361 9.812 9.767 1.00 93.94 85 ALA A N 1
ATOM 6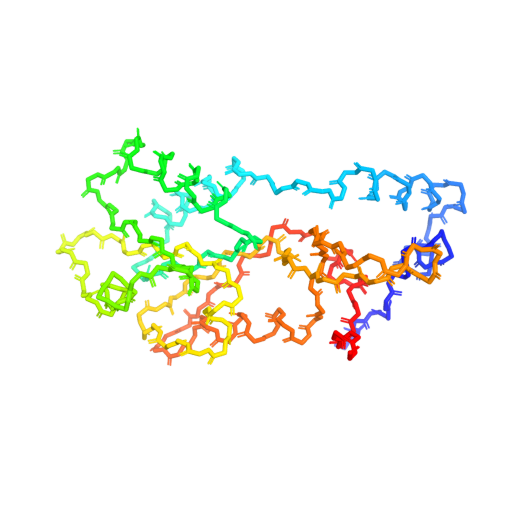11 C CA . ALA A 1 85 ? -10.023 10.165 10.252 1.00 93.94 85 ALA A CA 1
ATOM 612 C C . ALA A 1 85 ? -9.782 9.850 11.740 1.00 93.94 85 ALA A C 1
ATOM 614 O O . ALA A 1 85 ? -8.652 9.572 12.128 1.00 93.94 85 ALA A O 1
ATOM 615 N N . ARG A 1 86 ? -10.828 9.885 12.576 1.00 93.75 86 ARG A N 1
ATOM 616 C CA . ARG A 1 86 ? -10.728 9.550 14.009 1.00 93.75 86 ARG A CA 1
ATOM 617 C C . ARG A 1 86 ? -10.581 8.051 14.273 1.00 93.75 86 ARG A C 1
ATOM 619 O O . ARG A 1 86 ? -10.019 7.683 15.300 1.00 93.75 86 ARG A O 1
ATOM 626 N N . ASP A 1 87 ? -11.027 7.232 13.328 1.00 96.31 87 ASP A N 1
ATOM 627 C CA . ASP A 1 87 ? -11.070 5.772 13.413 1.00 96.31 87 ASP A CA 1
ATOM 628 C C . ASP A 1 87 ? -9.939 5.124 12.593 1.00 96.31 87 ASP A C 1
ATOM 630 O O . ASP A 1 87 ? -9.892 3.904 12.418 1.00 96.31 87 ASP A O 1
ATOM 634 N N . LEU A 1 88 ? -9.010 5.934 12.072 1.00 97.38 88 LEU A N 1
ATOM 635 C CA . LEU A 1 88 ? -7.870 5.500 11.273 1.00 97.38 88 LEU A CA 1
ATOM 636 C C . LEU A 1 88 ? -6.551 5.963 11.899 1.00 97.38 88 LEU A C 1
ATOM 638 O O . LEU A 1 88 ? -6.363 7.140 12.198 1.00 97.38 88 LEU A O 1
ATOM 642 N N . LEU A 1 89 ? -5.592 5.044 12.002 1.00 97.44 89 LEU A N 1
ATOM 643 C CA . LEU A 1 89 ? -4.180 5.365 12.206 1.00 97.44 89 LEU A CA 1
ATOM 644 C C . LEU A 1 89 ? -3.471 5.253 10.854 1.00 97.44 89 LEU A C 1
ATOM 646 O O . LEU A 1 89 ? -3.170 4.147 10.408 1.00 97.44 89 LEU A O 1
ATOM 650 N N . VAL A 1 90 ? -3.250 6.386 10.184 1.00 97.88 90 VAL A N 1
ATOM 651 C CA . VAL A 1 90 ? -2.662 6.426 8.836 1.00 97.88 90 VAL A CA 1
ATOM 652 C C . VAL A 1 90 ? -1.175 6.759 8.923 1.00 97.88 90 VAL A C 1
ATOM 654 O O . VAL A 1 90 ? -0.817 7.854 9.347 1.00 97.88 90 VAL A O 1
ATOM 657 N N . LEU A 1 91 ? -0.320 5.827 8.503 1.00 97.25 91 LEU A N 1
ATOM 658 C CA . LEU A 1 91 ? 1.131 5.921 8.646 1.00 97.25 91 LEU A CA 1
ATOM 659 C C . LEU A 1 91 ? 1.821 5.871 7.273 1.00 97.25 91 LEU A C 1
ATOM 661 O O . LEU A 1 91 ? 1.632 4.900 6.530 1.00 97.25 91 LEU A O 1
ATOM 665 N N . PRO A 1 92 ? 2.621 6.886 6.907 1.00 97.06 92 PRO A N 1
ATOM 666 C CA . PRO A 1 92 ? 3.471 6.812 5.728 1.00 97.06 92 PRO A CA 1
ATOM 667 C C . PRO A 1 92 ? 4.650 5.861 5.972 1.00 97.06 92 PRO A C 1
ATOM 669 O O . PRO A 1 92 ? 5.147 5.739 7.088 1.00 97.06 92 PRO A O 1
ATOM 672 N N . LEU A 1 93 ? 5.133 5.207 4.915 1.00 95.56 93 LEU A N 1
ATOM 673 C CA . LEU A 1 93 ? 6.332 4.376 4.973 1.00 95.56 93 LEU A CA 1
ATOM 674 C C . LEU A 1 93 ? 7.173 4.524 3.702 1.00 95.56 93 LEU A C 1
ATOM 676 O O . LEU A 1 93 ? 6.832 4.035 2.624 1.00 95.56 93 LEU A O 1
ATOM 680 N N . HIS A 1 94 ? 8.317 5.186 3.834 1.00 94.00 94 HIS A N 1
ATOM 681 C CA . HIS A 1 94 ? 9.229 5.451 2.728 1.00 94.00 94 HIS A CA 1
ATOM 682 C C . HIS A 1 94 ? 10.686 5.345 3.185 1.00 94.00 94 HIS A C 1
ATOM 684 O O . HIS A 1 94 ? 11.027 5.740 4.295 1.00 94.00 94 HIS A O 1
ATOM 690 N N . SER A 1 95 ? 11.584 4.900 2.301 1.00 89.69 95 SER A N 1
ATOM 691 C CA . SER A 1 95 ? 13.011 4.676 2.612 1.00 89.69 95 SER A CA 1
ATOM 692 C C . SER A 1 95 ? 13.790 5.926 3.031 1.00 89.69 95 SER A C 1
ATOM 694 O O . SER A 1 95 ? 14.890 5.820 3.559 1.00 89.69 95 SER A O 1
ATOM 696 N N . ARG A 1 96 ? 13.223 7.111 2.786 1.00 88.50 96 ARG A N 1
ATOM 697 C CA . ARG A 1 96 ? 13.802 8.416 3.149 1.00 88.50 96 ARG A CA 1
ATOM 698 C C . ARG A 1 96 ? 13.338 8.927 4.514 1.00 88.50 96 ARG A C 1
ATOM 700 O O . ARG A 1 96 ? 13.832 9.959 4.949 1.00 88.50 96 ARG A O 1
ATOM 707 N N . MET A 1 97 ? 12.382 8.255 5.154 1.00 91.62 97 MET A N 1
ATOM 708 C CA . MET A 1 97 ? 11.906 8.656 6.476 1.00 91.62 97 MET A CA 1
ATOM 709 C C . MET A 1 97 ? 12.962 8.345 7.542 1.00 91.62 97 MET A C 1
ATOM 711 O O . MET A 1 97 ? 13.654 7.328 7.422 1.00 91.62 97 MET A O 1
ATOM 715 N N . PRO A 1 98 ? 13.075 9.158 8.604 1.00 93.88 98 PRO A N 1
ATOM 716 C CA . PRO A 1 98 ? 13.872 8.816 9.774 1.00 93.88 98 PRO A CA 1
ATOM 717 C C . PRO A 1 98 ? 13.488 7.446 10.348 1.00 93.88 98 PRO A C 1
ATOM 719 O O . PRO A 1 98 ? 12.315 7.084 10.401 1.00 93.88 98 PRO A O 1
ATOM 722 N N . THR A 1 99 ? 14.472 6.689 10.840 1.00 90.81 99 THR A N 1
ATOM 723 C CA . THR A 1 99 ? 14.244 5.352 11.418 1.00 90.81 99 THR A CA 1
ATOM 724 C C . THR A 1 99 ? 13.247 5.366 12.577 1.00 90.81 99 THR A C 1
ATOM 726 O O . THR A 1 99 ? 12.539 4.385 12.777 1.00 90.81 99 THR A O 1
ATOM 729 N N . ALA A 1 100 ? 13.194 6.457 13.348 1.00 91.88 100 ALA A N 1
ATOM 730 C CA . ALA A 1 100 ? 12.223 6.616 14.428 1.00 91.88 100 ALA A CA 1
ATOM 731 C C . ALA A 1 100 ? 10.781 6.606 13.894 1.00 91.88 100 ALA A C 1
ATOM 733 O O . ALA A 1 100 ? 9.984 5.802 14.358 1.00 91.88 100 ALA A O 1
ATOM 734 N N . GLU A 1 101 ? 10.491 7.393 12.855 1.00 92.12 101 GLU A N 1
ATOM 735 C CA . GLU A 1 101 ? 9.164 7.452 12.223 1.00 92.12 101 GLU A CA 1
ATOM 736 C C . GLU A 1 101 ? 8.803 6.130 11.530 1.00 92.12 101 GLU A C 1
ATOM 738 O O . GLU A 1 101 ? 7.675 5.658 11.621 1.00 92.12 101 GLU A O 1
ATOM 743 N N . GLN A 1 102 ? 9.769 5.465 10.880 1.00 91.69 102 GLN A N 1
ATOM 744 C CA . GLN A 1 102 ? 9.518 4.153 10.265 1.00 91.69 102 GLN A CA 1
ATOM 745 C C . GLN A 1 102 ? 9.104 3.087 11.288 1.00 91.69 102 GLN A C 1
ATOM 747 O O . GLN A 1 102 ? 8.449 2.121 10.908 1.00 91.69 102 GLN A O 1
ATOM 752 N N . ARG A 1 103 ? 9.492 3.223 12.564 1.00 91.81 103 ARG A N 1
ATOM 753 C CA . ARG A 1 103 ? 9.157 2.250 13.614 1.00 91.81 103 ARG A CA 1
ATOM 754 C C . ARG A 1 103 ? 7.721 2.369 14.115 1.00 91.81 103 ARG A C 1
ATOM 756 O O . ARG A 1 103 ? 7.208 1.381 14.627 1.00 91.81 103 ARG A O 1
ATOM 763 N N . GLU A 1 104 ? 7.056 3.500 13.896 1.00 93.19 104 GLU A N 1
ATOM 764 C CA . GLU A 1 104 ? 5.664 3.712 14.325 1.00 93.19 104 GLU A CA 1
ATOM 765 C C . GLU A 1 104 ? 4.693 2.703 13.686 1.00 93.19 104 GLU A C 1
ATOM 767 O O . GLU A 1 104 ? 3.644 2.392 14.239 1.00 93.19 104 GLU A O 1
ATOM 772 N N . ILE A 1 105 ? 5.049 2.112 12.538 1.00 93.69 105 ILE A N 1
ATOM 773 C CA . ILE A 1 105 ? 4.238 1.073 11.877 1.00 93.69 105 ILE A CA 1
ATOM 774 C C . ILE A 1 105 ? 4.102 -0.219 12.701 1.00 93.69 105 ILE A C 1
ATOM 776 O O . ILE A 1 105 ? 3.185 -1.013 12.450 1.00 93.69 105 ILE A O 1
ATOM 780 N N . PHE A 1 106 ? 5.026 -0.455 13.639 1.00 92.62 106 PHE A N 1
ATOM 781 C CA . PHE A 1 106 ? 5.005 -1.612 14.535 1.00 92.62 106 PHE A CA 1
ATOM 782 C C . PHE A 1 106 ? 4.099 -1.387 15.743 1.00 92.62 106 PHE A C 1
ATOM 784 O O . PHE A 1 106 ? 3.700 -2.359 16.383 1.00 92.62 106 PHE A O 1
ATOM 791 N N . ASP A 1 107 ? 3.734 -0.137 16.024 1.00 90.56 107 ASP A N 1
ATOM 792 C CA . ASP A 1 107 ? 2.844 0.172 17.126 1.00 90.56 107 ASP A CA 1
ATOM 793 C C . ASP A 1 107 ? 1.415 -0.285 16.806 1.00 90.56 107 ASP A C 1
ATOM 795 O O . ASP A 1 107 ? 0.957 -0.342 15.652 1.00 90.56 107 ASP A O 1
ATOM 799 N N . SER A 1 108 ? 0.704 -0.668 17.864 1.00 89.94 108 SER A N 1
ATOM 800 C CA . SER A 1 108 ? -0.709 -1.019 17.763 1.00 89.94 108 SER A CA 1
ATOM 801 C C . SER A 1 108 ? -1.552 0.254 17.653 1.00 89.94 108 SER A C 1
ATOM 803 O O . SER A 1 108 ? -1.247 1.248 18.320 1.00 89.94 108 SER A O 1
ATOM 805 N N . PRO A 1 109 ? -2.616 0.261 16.829 1.00 92.12 109 PRO A N 1
ATOM 806 C CA . PRO A 1 109 ? -3.548 1.377 16.816 1.00 92.12 109 PRO A CA 1
ATOM 807 C C . PRO A 1 109 ? -4.295 1.474 18.154 1.00 92.12 109 PRO A C 1
ATOM 809 O O . PRO A 1 109 ? -4.323 0.533 18.943 1.00 92.12 109 PRO A O 1
ATOM 812 N N . ARG A 1 110 ? -4.924 2.628 18.398 1.00 91.44 110 ARG A N 1
ATOM 813 C CA . ARG A 1 110 ? -5.861 2.791 19.520 1.00 91.44 110 ARG A CA 1
ATOM 814 C C . ARG A 1 110 ? -7.038 1.826 19.364 1.00 91.44 110 ARG A C 1
ATOM 816 O O . ARG A 1 110 ? -7.404 1.498 18.236 1.00 91.44 110 ARG A O 1
ATOM 823 N N . ASP A 1 111 ? -7.667 1.453 20.474 1.00 87.62 111 ASP A N 1
ATOM 824 C CA . ASP A 1 111 ? -8.847 0.585 20.461 1.00 87.62 111 ASP A CA 1
ATOM 825 C C . ASP A 1 111 ? -9.928 1.120 19.511 1.00 87.62 111 ASP A C 1
ATOM 827 O O . ASP A 1 111 ? -10.296 2.296 19.551 1.00 87.62 111 ASP A O 1
ATOM 831 N N . GLY A 1 112 ? -10.407 0.245 18.624 1.00 87.81 112 GLY A N 1
ATOM 832 C CA . GLY A 1 112 ? -11.399 0.569 17.596 1.00 87.81 112 GLY A CA 1
ATOM 833 C C . GLY A 1 112 ? -10.849 1.272 16.349 1.00 87.81 112 GLY A C 1
ATOM 834 O O . GLY A 1 112 ? -11.551 1.328 15.340 1.00 87.81 112 GLY A O 1
ATOM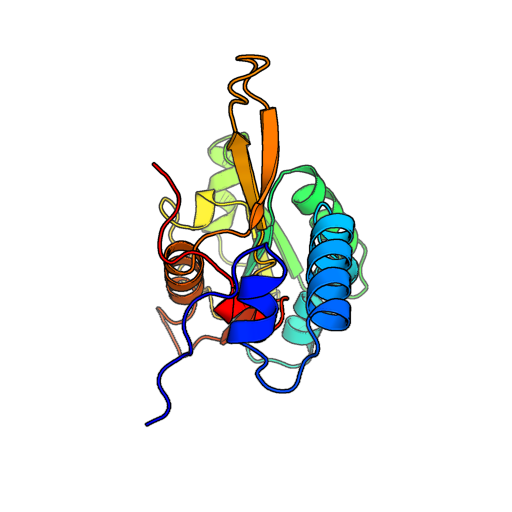 835 N N . ALA A 1 113 ? -9.604 1.760 16.358 1.00 95.50 113 ALA A N 1
ATOM 836 C CA . ALA A 1 113 ? -8.995 2.378 15.186 1.00 95.50 113 ALA A CA 1
ATOM 837 C C . ALA A 1 113 ? -8.333 1.336 14.271 1.00 95.50 113 ALA A C 1
ATOM 839 O O . ALA A 1 113 ? -7.652 0.408 14.712 1.00 95.50 113 ALA A O 1
ATOM 840 N N . ARG A 1 114 ? -8.468 1.519 12.955 1.00 97.00 114 ARG A N 1
ATOM 841 C CA . ARG A 1 114 ? -7.807 0.676 11.953 1.00 97.00 114 ARG A CA 1
ATOM 842 C C . ARG A 1 114 ? -6.470 1.280 11.537 1.00 97.00 114 ARG A C 1
ATOM 844 O O . ARG A 1 114 ? -6.413 2.414 11.066 1.00 97.00 114 ARG A O 1
ATOM 851 N N . LYS A 1 115 ? -5.400 0.490 11.625 1.00 97.56 115 LYS A N 1
ATOM 852 C CA . LYS A 1 115 ? -4.089 0.863 11.082 1.00 97.56 115 LYS A CA 1
ATOM 853 C C . LYS A 1 115 ? -4.078 0.773 9.552 1.00 97.56 115 LYS A C 1
ATOM 855 O O . LYS A 1 115 ? -4.476 -0.242 8.975 1.00 97.56 115 LYS A O 1
ATOM 860 N N . VAL A 1 116 ? -3.602 1.828 8.899 1.00 98.12 116 VAL A N 1
ATOM 861 C CA . VAL A 1 116 ? -3.404 1.923 7.449 1.00 98.12 116 VAL A CA 1
ATOM 862 C C . VAL A 1 116 ? -1.975 2.386 7.199 1.00 98.12 116 VAL A C 1
ATOM 864 O O . VAL A 1 116 ? -1.623 3.515 7.519 1.00 98.12 116 VAL A O 1
ATOM 867 N N . VAL A 1 117 ? -1.153 1.526 6.609 1.00 97.69 117 VAL A N 1
ATOM 868 C CA . VAL A 1 117 ? 0.233 1.845 6.252 1.00 97.69 117 VAL A CA 1
ATOM 869 C C . VAL A 1 117 ? 0.315 2.061 4.750 1.00 97.69 117 VAL A C 1
ATOM 871 O O . VAL A 1 117 ? -0.049 1.176 3.977 1.00 97.69 117 VAL A O 1
ATOM 874 N N . VAL A 1 118 ? 0.792 3.230 4.326 1.00 98.12 118 VAL A N 1
ATOM 875 C CA . VAL A 1 118 ? 0.940 3.588 2.909 1.00 98.12 118 VAL A CA 1
ATOM 876 C C . VAL A 1 118 ? 2.420 3.586 2.557 1.00 98.12 118 VAL A C 1
ATOM 878 O O . VAL A 1 118 ? 3.179 4.423 3.040 1.00 98.12 118 VAL A O 1
ATOM 881 N N . ALA A 1 119 ? 2.832 2.632 1.728 1.00 96.25 119 ALA A N 1
ATOM 882 C CA . ALA A 1 119 ? 4.227 2.284 1.528 1.00 96.25 119 ALA A CA 1
ATOM 883 C C . ALA A 1 119 ? 4.637 2.214 0.053 1.00 96.25 119 ALA A C 1
ATOM 885 O O . ALA A 1 119 ? 3.831 1.931 -0.833 1.00 96.25 119 ALA A O 1
ATOM 886 N N . THR A 1 120 ? 5.933 2.400 -0.196 1.00 93.31 120 THR A N 1
ATOM 887 C CA . THR A 1 120 ? 6.571 1.974 -1.451 1.00 93.31 120 THR A CA 1
ATOM 888 C C . THR A 1 120 ? 7.058 0.524 -1.354 1.00 93.31 120 THR A C 1
ATOM 890 O O . THR A 1 120 ? 6.710 -0.213 -0.428 1.00 93.31 120 THR A O 1
ATOM 893 N N . ILE A 1 121 ? 7.921 0.105 -2.286 1.00 84.81 121 ILE A N 1
ATOM 894 C CA . ILE A 1 121 ? 8.577 -1.213 -2.294 1.00 84.81 121 ILE A CA 1
ATOM 895 C C . ILE A 1 121 ? 9.322 -1.564 -0.997 1.00 84.81 121 ILE A C 1
ATOM 897 O O . ILE A 1 121 ? 9.643 -2.727 -0.789 1.00 84.81 121 ILE A O 1
ATOM 901 N N . LEU A 1 122 ? 9.589 -0.607 -0.099 1.00 82.06 122 LEU A N 1
ATOM 902 C CA . LEU A 1 122 ? 10.268 -0.881 1.173 1.00 82.06 122 LEU A CA 1
ATOM 903 C C . LEU A 1 122 ? 9.534 -1.941 2.016 1.00 82.06 122 LEU A C 1
ATOM 905 O O . LEU A 1 122 ? 10.171 -2.772 2.664 1.00 82.06 122 LEU A O 1
ATOM 909 N N . ALA A 1 123 ? 8.199 -1.948 1.965 1.00 74.19 123 ALA A N 1
ATOM 910 C CA . ALA A 1 123 ? 7.380 -2.940 2.657 1.00 74.19 123 ALA A CA 1
ATOM 911 C C . ALA A 1 123 ? 7.356 -4.317 1.960 1.00 74.19 123 ALA A C 1
ATOM 913 O O . ALA A 1 123 ? 6.834 -5.282 2.518 1.00 74.19 123 ALA A O 1
ATOM 914 N N . GLU A 1 124 ? 7.910 -4.436 0.749 1.00 74.31 124 GLU A N 1
ATOM 915 C CA . GLU A 1 124 ? 7.885 -5.669 -0.041 1.00 74.31 124 GLU A CA 1
ATOM 916 C C . GLU A 1 124 ? 8.882 -6.710 0.460 1.00 74.31 124 GLU A C 1
ATOM 918 O O . GLU A 1 124 ? 8.546 -7.893 0.479 1.00 74.31 124 GLU A O 1
ATOM 923 N N . THR A 1 125 ? 10.058 -6.292 0.939 1.00 69.12 125 THR A N 1
ATOM 924 C CA . THR A 1 125 ? 11.142 -7.192 1.374 1.00 69.12 125 THR A CA 1
ATOM 925 C C . THR A 1 125 ? 11.590 -6.941 2.814 1.00 69.12 125 THR A C 1
ATOM 927 O O . THR A 1 125 ? 11.696 -7.896 3.581 1.00 69.12 125 THR A O 1
ATOM 930 N N . SER A 1 126 ? 11.766 -5.683 3.222 1.00 66.50 126 SER A N 1
ATOM 931 C CA . SER A 1 126 ? 12.551 -5.344 4.421 1.00 66.50 126 SER A CA 1
ATOM 932 C C . SER A 1 126 ? 11.752 -5.121 5.708 1.00 66.50 126 SER A C 1
ATOM 934 O O . SER A 1 126 ? 12.352 -4.904 6.757 1.00 66.50 126 SER A O 1
ATOM 936 N N . ILE A 1 127 ? 10.417 -5.151 5.661 1.00 76.69 127 ILE A N 1
ATOM 937 C CA . ILE A 1 127 ? 9.563 -4.803 6.809 1.00 76.69 127 ILE A CA 1
ATOM 938 C C . ILE A 1 127 ? 8.482 -5.865 7.023 1.00 76.69 127 ILE A C 1
ATOM 940 O O . ILE A 1 127 ? 7.871 -6.345 6.071 1.00 76.69 127 ILE A O 1
ATOM 944 N N . THR A 1 128 ? 8.242 -6.240 8.281 1.00 80.00 128 THR A N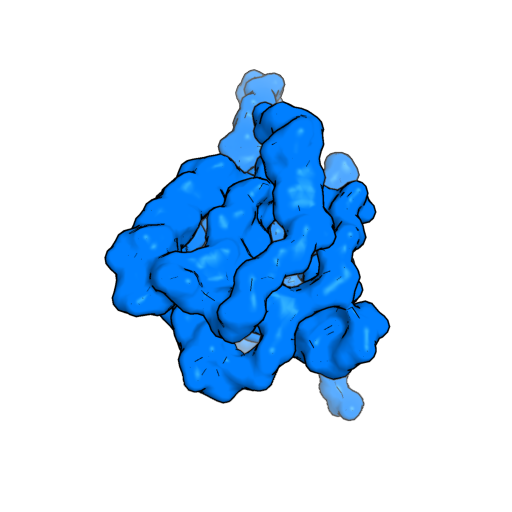 1
ATOM 945 C CA . THR A 1 128 ? 7.209 -7.202 8.692 1.00 80.00 128 THR A CA 1
ATOM 946 C C . THR A 1 128 ? 6.192 -6.501 9.582 1.00 80.00 128 THR A C 1
ATOM 948 O O . THR A 1 128 ? 6.485 -6.205 10.729 1.00 80.00 128 THR A O 1
ATOM 951 N N . ILE A 1 129 ? 4.997 -6.252 9.050 1.00 87.00 129 ILE A N 1
ATOM 952 C CA . ILE A 1 129 ? 3.864 -5.707 9.804 1.00 87.00 129 ILE A CA 1
ATOM 953 C C . ILE A 1 129 ? 2.916 -6.880 10.055 1.00 87.00 129 ILE A C 1
ATOM 955 O O . ILE A 1 129 ? 2.351 -7.427 9.108 1.00 87.00 129 ILE A O 1
ATOM 959 N N . GLU A 1 130 ? 2.839 -7.344 11.300 1.00 85.44 130 GLU A N 1
ATOM 960 C CA . GLU A 1 130 ? 2.230 -8.641 11.629 1.00 85.44 130 GLU A CA 1
ATOM 961 C C . GLU A 1 130 ? 0.703 -8.644 11.499 1.00 85.44 130 GLU A C 1
ATOM 963 O O . GLU A 1 130 ? 0.113 -9.636 11.078 1.00 85.44 130 GLU A O 1
ATOM 968 N N . ASP A 1 131 ? 0.058 -7.516 11.781 1.00 90.94 131 ASP A N 1
ATOM 969 C CA . ASP A 1 131 ? -1.397 -7.376 11.829 1.00 90.94 131 ASP A CA 1
ATOM 970 C C . ASP A 1 131 ? -2.049 -7.063 10.469 1.00 90.94 131 ASP A C 1
ATOM 972 O O . ASP A 1 131 ? -3.249 -6.768 10.402 1.00 90.94 131 ASP A O 1
ATOM 976 N N . VAL A 1 132 ? -1.291 -7.153 9.368 1.00 93.69 132 VAL A N 1
ATOM 977 C CA . VAL A 1 132 ? -1.799 -6.921 8.006 1.00 93.69 132 VAL A CA 1
ATOM 978 C C . VAL A 1 132 ? -2.705 -8.063 7.552 1.00 93.69 132 VAL A C 1
ATOM 980 O O . VAL A 1 132 ? -2.307 -9.223 7.429 1.00 93.69 132 VAL A O 1
ATOM 983 N N . VAL A 1 133 ? -3.939 -7.693 7.214 1.00 95.44 133 VAL A N 1
ATOM 984 C CA . VAL A 1 133 ? -4.959 -8.594 6.653 1.00 95.44 133 VAL A CA 1
ATOM 985 C C . VAL A 1 133 ? -5.313 -8.194 5.229 1.00 95.44 133 VAL A C 1
ATOM 987 O O . VAL A 1 133 ? -5.622 -9.048 4.400 1.00 95.44 133 VAL A O 1
ATOM 990 N N . TYR A 1 134 ? -5.239 -6.900 4.926 1.00 97.06 134 TYR A N 1
ATOM 991 C CA . TYR A 1 134 ? -5.652 -6.352 3.646 1.00 97.06 134 TYR A CA 1
ATOM 992 C C . TYR A 1 134 ? -4.463 -5.697 2.958 1.00 97.06 134 TYR A C 1
ATOM 994 O O . TYR A 1 134 ? -3.814 -4.825 3.528 1.00 97.06 134 TYR A O 1
ATOM 1002 N N . VAL A 1 135 ? -4.196 -6.088 1.716 1.00 96.81 135 VAL A N 1
ATOM 1003 C CA . VAL A 1 135 ? -3.214 -5.418 0.859 1.00 96.81 135 VAL A CA 1
ATOM 1004 C C . VAL A 1 135 ? -3.957 -4.720 -0.269 1.00 96.81 135 VAL A C 1
ATOM 1006 O O . VAL A 1 135 ? -4.724 -5.363 -0.981 1.00 96.81 135 VAL A O 1
ATOM 1009 N N . VAL A 1 136 ? -3.721 -3.422 -0.446 1.00 98.19 136 VAL A N 1
ATOM 1010 C CA . VAL A 1 136 ? -4.215 -2.620 -1.571 1.00 98.19 136 VAL A CA 1
ATOM 1011 C C . VAL A 1 136 ? -3.029 -2.290 -2.462 1.00 98.19 136 VAL A C 1
ATOM 1013 O O . VAL A 1 136 ? -2.077 -1.652 -2.025 1.00 98.19 136 VAL A O 1
ATOM 1016 N N . ASP A 1 137 ? -3.055 -2.748 -3.705 1.00 96.62 137 ASP A N 1
ATOM 1017 C CA . ASP A 1 137 ? -1.888 -2.723 -4.574 1.00 96.62 137 ASP A CA 1
ATOM 1018 C C . ASP A 1 137 ? -2.190 -2.045 -5.907 1.00 96.62 137 ASP A C 1
ATOM 1020 O O . ASP A 1 137 ? -3.017 -2.511 -6.694 1.00 96.62 137 ASP A O 1
ATOM 1024 N N . THR A 1 138 ? -1.485 -0.947 -6.165 1.00 95.62 138 THR A N 1
ATOM 1025 C CA . THR A 1 138 ? -1.646 -0.135 -7.377 1.00 95.62 138 THR A CA 1
ATOM 1026 C C . THR A 1 138 ? -1.020 -0.761 -8.618 1.00 95.62 138 THR A C 1
ATOM 1028 O O . THR A 1 138 ? -1.268 -0.289 -9.722 1.00 95.62 138 THR A O 1
ATOM 1031 N N . GLY A 1 139 ? -0.197 -1.807 -8.479 1.00 93.19 139 GLY A N 1
ATOM 1032 C CA . GLY A 1 139 ? 0.505 -2.374 -9.635 1.00 93.19 139 GLY A CA 1
ATOM 1033 C C . GLY A 1 139 ? 1.789 -1.630 -10.008 1.00 93.19 139 GLY A C 1
ATOM 1034 O O . GLY A 1 139 ? 2.527 -2.079 -10.883 1.00 93.19 139 GLY A O 1
ATOM 1035 N N . ARG A 1 140 ? 2.072 -0.490 -9.364 1.00 91.94 140 ARG A N 1
ATOM 1036 C CA . ARG A 1 140 ? 3.123 0.440 -9.785 1.00 91.94 140 ARG A CA 1
ATOM 1037 C C . ARG A 1 140 ? 4.322 0.457 -8.843 1.00 91.94 140 ARG A C 1
ATOM 1039 O O . ARG A 1 140 ? 4.218 0.179 -7.645 1.00 91.94 140 ARG A O 1
ATOM 1046 N N . THR A 1 141 ? 5.471 0.808 -9.406 1.00 90.69 141 THR A N 1
ATOM 1047 C CA . THR A 1 141 ? 6.718 1.068 -8.686 1.00 90.69 141 THR A CA 1
ATOM 1048 C C . THR A 1 141 ? 7.542 2.128 -9.414 1.00 90.69 141 THR A C 1
ATOM 1050 O O . THR A 1 141 ? 7.370 2.334 -10.616 1.00 90.69 141 THR A O 1
ATOM 1053 N N . LYS A 1 142 ? 8.444 2.813 -8.708 1.00 88.06 142 LYS A N 1
ATOM 1054 C CA . LYS A 1 142 ? 9.480 3.624 -9.355 1.00 88.06 142 LYS A CA 1
ATOM 1055 C C . LYS A 1 142 ? 10.663 2.727 -9.712 1.00 88.06 142 LYS A C 1
ATOM 1057 O O . LYS A 1 142 ? 11.172 2.014 -8.851 1.00 88.06 142 LYS A O 1
ATOM 1062 N N . SER A 1 143 ? 11.104 2.791 -10.964 1.00 83.94 143 SER A N 1
ATOM 1063 C CA . SER A 1 143 ? 12.308 2.112 -11.445 1.00 83.94 143 SER A CA 1
ATOM 1064 C C . SER A 1 143 ? 13.198 3.087 -12.207 1.00 83.94 143 SER A C 1
ATOM 1066 O O . SER A 1 143 ? 12.712 3.997 -12.887 1.00 83.94 143 SER A O 1
ATOM 1068 N N . THR A 1 144 ? 14.509 2.920 -12.063 1.00 82.44 144 THR A N 1
ATOM 1069 C CA . THR A 1 144 ? 15.500 3.715 -12.786 1.00 82.44 144 THR A CA 1
ATOM 1070 C C . THR A 1 144 ? 15.808 3.018 -14.103 1.00 82.44 144 THR A C 1
ATOM 1072 O O . THR A 1 144 ? 16.355 1.922 -14.110 1.00 82.44 144 THR A O 1
ATOM 1075 N N . SER A 1 145 ? 15.486 3.666 -15.219 1.00 75.00 145 SER A N 1
ATOM 1076 C CA . SER A 1 145 ? 15.829 3.193 -16.562 1.00 75.00 145 SER A CA 1
ATOM 1077 C C . SER A 1 145 ? 16.927 4.066 -17.162 1.00 75.00 145 SER A C 1
ATOM 1079 O O . SER A 1 145 ? 16.842 5.295 -17.081 1.00 75.00 145 SER A O 1
ATOM 1081 N N . VAL A 1 146 ? 17.917 3.456 -17.810 1.00 70.38 146 VAL A N 1
ATOM 1082 C CA . VAL A 1 146 ? 18.949 4.169 -18.575 1.00 70.38 146 VAL A CA 1
ATOM 1083 C C . VAL A 1 146 ? 18.646 3.991 -20.059 1.00 70.38 146 VAL A C 1
ATOM 1085 O O . VAL A 1 146 ? 18.621 2.868 -20.555 1.00 70.38 146 VAL A O 1
ATOM 1088 N N . SER A 1 147 ? 18.403 5.089 -20.777 1.00 70.19 147 SER A N 1
ATOM 1089 C CA . SER A 1 147 ? 18.272 5.022 -22.235 1.00 70.19 147 SER A CA 1
ATOM 1090 C C . SER A 1 147 ? 19.653 4.907 -22.872 1.00 70.19 147 SER A C 1
ATOM 1092 O O . SER A 1 147 ? 20.538 5.706 -22.561 1.00 70.19 147 SER A O 1
ATOM 1094 N N . ALA A 1 148 ? 19.817 3.983 -23.822 1.00 69.56 148 ALA A N 1
ATOM 1095 C CA . ALA A 1 148 ? 21.051 3.837 -24.598 1.00 69.56 148 ALA A CA 1
ATOM 1096 C C . ALA A 1 148 ? 21.436 5.123 -25.358 1.00 69.56 148 ALA A C 1
ATOM 1098 O O . ALA A 1 148 ? 22.606 5.335 -25.656 1.00 69.56 148 ALA A O 1
ATOM 1099 N N . SER A 1 149 ? 20.459 5.993 -25.647 1.00 72.06 149 SER A N 1
ATOM 1100 C CA . SER A 1 149 ? 20.664 7.241 -26.387 1.00 72.06 149 SER A CA 1
ATOM 1101 C C . SER A 1 149 ? 21.126 8.428 -25.539 1.00 72.06 149 SER A C 1
ATOM 1103 O O . SER A 1 149 ? 21.784 9.316 -26.072 1.00 72.06 149 SER A O 1
ATOM 1105 N N . SER A 1 150 ? 20.784 8.479 -24.248 1.00 69.94 150 SER A N 1
ATOM 1106 C CA . SER A 1 150 ? 21.146 9.607 -23.377 1.00 69.94 150 SER A CA 1
ATOM 1107 C C . SER A 1 150 ? 22.182 9.240 -22.321 1.00 69.94 150 SER A C 1
ATOM 1109 O O . SER A 1 150 ? 22.825 10.139 -21.792 1.00 69.94 150 SER A O 1
ATOM 1111 N N . LEU A 1 151 ? 22.328 7.949 -21.984 1.00 76.56 151 LEU A N 1
ATOM 1112 C CA . LEU A 1 151 ? 23.092 7.454 -20.828 1.00 76.56 151 LEU A CA 1
ATOM 1113 C C . LEU A 1 151 ? 22.706 8.124 -19.492 1.00 76.56 151 LEU A C 1
ATOM 1115 O O . LEU A 1 151 ? 23.381 7.928 -18.485 1.00 76.56 151 LEU A O 1
ATOM 1119 N N . VAL A 1 152 ? 21.605 8.885 -19.456 1.00 80.62 152 VAL A N 1
ATOM 1120 C CA . VAL A 1 152 ? 21.102 9.555 -18.256 1.00 80.62 152 VAL A CA 1
ATOM 1121 C C . VAL A 1 152 ? 20.099 8.629 -17.568 1.00 80.62 152 VAL A C 1
ATOM 1123 O O . VAL A 1 152 ? 19.052 8.323 -18.155 1.00 80.62 152 VAL A O 1
ATOM 1126 N N . PRO A 1 153 ? 20.364 8.198 -16.321 1.00 78.19 153 PRO A N 1
ATOM 1127 C CA . PRO A 1 153 ? 19.392 7.457 -15.533 1.00 78.19 153 PRO A CA 1
ATOM 1128 C C . PRO A 1 153 ? 18.145 8.311 -15.293 1.00 78.19 153 PRO A C 1
ATOM 1130 O O . PRO A 1 153 ? 18.223 9.415 -14.755 1.00 78.19 153 PRO A O 1
ATOM 1133 N N . THR A 1 154 ? 16.985 7.797 -15.690 1.00 77.56 154 THR A N 1
ATOM 1134 C CA . THR A 1 154 ? 15.691 8.455 -15.490 1.00 77.56 154 THR A CA 1
ATOM 1135 C C . THR A 1 154 ? 14.826 7.599 -14.582 1.00 77.56 154 THR A C 1
ATOM 1137 O O . THR A 1 154 ? 14.649 6.407 -14.832 1.00 77.56 154 THR A O 1
ATOM 1140 N N . LEU A 1 155 ? 14.257 8.211 -13.545 1.00 81.00 155 LEU A N 1
ATOM 1141 C CA . LEU A 1 155 ? 13.310 7.548 -12.658 1.00 81.00 155 LEU A CA 1
ATOM 1142 C C . LEU A 1 155 ? 11.907 7.610 -13.270 1.00 81.00 155 LEU A C 1
ATOM 1144 O O . LEU A 1 155 ? 11.359 8.698 -13.453 1.00 81.00 155 LEU A O 1
ATOM 1148 N N . ARG A 1 156 ? 11.314 6.454 -13.566 1.00 83.69 156 ARG A N 1
ATOM 1149 C CA . ARG A 1 156 ? 9.973 6.352 -14.159 1.00 83.69 156 ARG A CA 1
ATOM 1150 C C . ARG A 1 156 ? 9.053 5.517 -13.285 1.00 83.69 156 ARG A C 1
ATOM 1152 O O . ARG A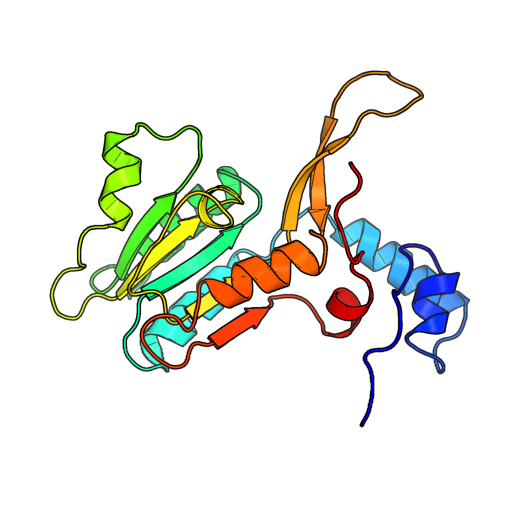 1 156 ? 9.505 4.621 -12.573 1.00 83.69 156 ARG A O 1
ATOM 1159 N N . THR A 1 157 ? 7.762 5.835 -13.319 1.00 86.62 157 THR A N 1
ATOM 1160 C CA . THR A 1 157 ? 6.746 4.923 -12.792 1.00 86.62 157 THR A CA 1
ATOM 1161 C C . THR A 1 157 ? 6.563 3.811 -13.811 1.00 86.62 157 THR A C 1
ATOM 1163 O O . THR A 1 157 ? 6.325 4.084 -14.980 1.00 86.62 157 THR A O 1
ATOM 1166 N N . VAL A 1 158 ? 6.677 2.565 -13.377 1.00 86.69 158 VAL A N 1
ATOM 1167 C CA . VAL A 1 158 ? 6.475 1.388 -14.223 1.00 86.69 158 VAL A CA 1
ATOM 1168 C C . VAL A 1 158 ? 5.565 0.397 -13.512 1.00 86.69 158 VAL A C 1
ATOM 1170 O O . VAL A 1 158 ? 5.348 0.486 -12.298 1.00 86.69 158 VAL A O 1
ATOM 1173 N N . TRP A 1 159 ? 5.023 -0.549 -14.268 1.00 89.25 159 TRP A N 1
ATOM 1174 C CA . TRP A 1 159 ? 4.404 -1.732 -13.686 1.00 89.25 159 TRP A CA 1
ATOM 1175 C C . TRP A 1 159 ? 5.472 -2.617 -13.033 1.00 89.25 159 TRP A C 1
ATOM 1177 O O . TRP A 1 159 ? 6.590 -2.713 -13.537 1.00 89.25 159 TRP A O 1
ATOM 1187 N N . TYR A 1 160 ? 5.151 -3.241 -11.900 1.00 89.75 160 TYR A N 1
ATOM 1188 C CA . TYR A 1 160 ? 6.041 -4.234 -11.291 1.00 89.75 160 TYR A CA 1
ATOM 1189 C C . TYR A 1 160 ? 5.906 -5.605 -11.983 1.00 89.75 160 TYR A C 1
ATOM 1191 O O . TYR A 1 160 ? 4.932 -5.852 -12.692 1.00 89.75 160 TYR A O 1
ATOM 1199 N N . ALA A 1 161 ? 6.816 -6.544 -11.707 1.00 89.38 161 ALA A N 1
ATOM 1200 C CA . ALA A 1 161 ? 6.726 -7.918 -12.210 1.00 89.38 161 ALA A CA 1
ATOM 1201 C C . ALA A 1 161 ? 5.862 -8.836 -11.322 1.00 89.38 161 ALA A C 1
ATOM 1203 O O . ALA A 1 161 ? 5.813 -8.675 -10.103 1.00 89.38 161 ALA A O 1
ATOM 1204 N N . ARG A 1 162 ? 5.214 -9.865 -11.880 1.00 90.88 162 ARG A N 1
ATOM 1205 C CA . ARG A 1 162 ? 4.310 -10.771 -11.136 1.00 90.88 162 ARG A CA 1
ATOM 1206 C C . ARG A 1 162 ? 4.926 -11.307 -9.846 1.00 90.88 162 ARG A C 1
ATOM 1208 O O . ARG A 1 162 ? 4.218 -11.381 -8.842 1.00 90.88 162 ARG A O 1
ATOM 1215 N N . ALA A 1 163 ? 6.228 -11.599 -9.834 1.00 89.56 163 ALA A N 1
ATOM 1216 C CA . ALA A 1 163 ? 6.958 -11.964 -8.622 1.00 89.56 163 ALA A CA 1
ATOM 1217 C C . ALA A 1 163 ? 6.806 -10.930 -7.486 1.00 89.56 163 ALA A C 1
ATOM 1219 O O . ALA A 1 163 ? 6.505 -11.320 -6.358 1.00 89.56 163 ALA A O 1
ATOM 1220 N N . ASN A 1 164 ? 6.924 -9.630 -7.774 1.00 91.88 164 ASN A N 1
ATOM 1221 C CA . ASN A 1 164 ? 6.701 -8.553 -6.803 1.00 91.88 164 ASN A CA 1
ATOM 1222 C C . ASN A 1 164 ? 5.261 -8.579 -6.274 1.00 91.88 164 ASN A C 1
ATOM 1224 O O . ASN A 1 164 ? 5.031 -8.552 -5.068 1.00 91.88 164 ASN A O 1
ATOM 1228 N N . GLY A 1 165 ? 4.272 -8.717 -7.161 1.00 92.19 165 GLY A N 1
ATOM 1229 C CA . GLY A 1 165 ? 2.864 -8.816 -6.760 1.00 92.19 165 GLY A CA 1
ATOM 1230 C C . GLY A 1 165 ? 2.590 -10.007 -5.850 1.00 92.19 165 GLY A C 1
ATOM 1231 O O . GLY A 1 165 ? 1.871 -9.889 -4.862 1.00 92.19 165 GLY A O 1
ATOM 1232 N N . MET A 1 166 ? 3.218 -11.148 -6.126 1.00 91.94 166 MET A N 1
ATOM 1233 C CA . MET A 1 166 ? 3.120 -12.339 -5.280 1.00 91.94 166 MET A CA 1
ATOM 1234 C C . MET A 1 166 ? 3.773 -12.131 -3.908 1.00 91.94 166 MET A C 1
ATOM 1236 O O . MET A 1 166 ? 3.222 -12.588 -2.904 1.00 91.94 166 MET A O 1
ATOM 1240 N N . GLN A 1 167 ? 4.890 -11.400 -3.840 1.00 91.00 167 GLN A N 1
ATOM 1241 C CA . GLN A 1 167 ? 5.501 -10.994 -2.570 1.00 91.00 167 GLN A CA 1
ATOM 1242 C C . GLN A 1 167 ? 4.579 -10.051 -1.785 1.00 91.00 167 GLN A C 1
ATOM 1244 O O . GLN A 1 167 ? 4.337 -10.280 -0.599 1.00 91.00 167 GLN A O 1
ATOM 1249 N N . ARG A 1 168 ? 3.986 -9.049 -2.450 1.00 92.81 168 ARG A N 1
ATOM 1250 C CA . ARG A 1 168 ? 3.002 -8.125 -1.858 1.00 92.81 168 ARG A CA 1
ATOM 1251 C C . ARG A 1 168 ? 1.764 -8.861 -1.356 1.00 92.81 168 ARG A C 1
ATOM 1253 O O . ARG A 1 168 ? 1.336 -8.626 -0.230 1.00 92.81 168 ARG A O 1
ATOM 1260 N N . ARG A 1 169 ? 1.238 -9.816 -2.129 1.00 92.00 169 ARG A N 1
ATOM 1261 C CA . ARG A 1 169 ? 0.137 -10.701 -1.717 1.00 92.00 169 ARG A CA 1
ATOM 1262 C C . ARG A 1 169 ? 0.467 -11.437 -0.422 1.00 92.00 169 ARG A C 1
ATOM 1264 O O . ARG A 1 169 ? -0.383 -11.505 0.455 1.00 92.00 169 ARG A O 1
ATOM 1271 N N . GLY A 1 170 ? 1.695 -11.943 -0.287 1.00 90.25 170 GLY A N 1
ATOM 1272 C CA . GLY A 1 170 ? 2.172 -12.638 0.915 1.00 90.25 170 GLY A CA 1
ATOM 1273 C C . GLY A 1 170 ? 2.325 -11.755 2.162 1.00 90.25 170 GLY A C 1
ATOM 1274 O O . GLY A 1 170 ? 2.643 -12.268 3.236 1.00 90.25 170 GLY A O 1
ATOM 1275 N N . ARG A 1 171 ? 2.117 -10.434 2.045 1.00 89.62 171 ARG A N 1
ATOM 1276 C CA . ARG A 1 171 ? 2.028 -9.521 3.195 1.00 89.62 171 ARG A CA 1
ATOM 1277 C C . ARG A 1 171 ? 0.662 -9.569 3.872 1.00 89.62 171 ARG A C 1
ATOM 1279 O O . ARG A 1 171 ? 0.591 -9.317 5.067 1.00 89.62 171 ARG A O 1
ATOM 1286 N N . ALA A 1 172 ? -0.382 -9.957 3.146 1.00 86.25 172 ALA A N 1
ATOM 1287 C CA . ALA A 1 172 ? -1.639 -10.387 3.737 1.00 86.25 172 ALA A CA 1
ATOM 1288 C C . ALA A 1 172 ? -1.565 -11.891 4.040 1.00 86.25 172 ALA A C 1
ATOM 1290 O O . ALA A 1 172 ? -0.948 -12.650 3.292 1.00 86.25 172 ALA A O 1
ATOM 1291 N N . GLY A 1 173 ? -2.226 -12.349 5.103 1.00 74.94 173 GLY A N 1
ATOM 1292 C CA . GLY A 1 173 ? -2.404 -13.789 5.316 1.00 74.94 173 GLY A CA 1
ATOM 1293 C C . GLY A 1 173 ? -1.482 -14.445 6.343 1.00 74.94 173 GLY A C 1
ATOM 1294 O O . GLY A 1 173 ? -1.501 -15.666 6.449 1.00 74.94 173 GLY A O 1
ATOM 1295 N N . ARG A 1 174 ? -0.661 -13.680 7.080 1.00 75.38 174 ARG A N 1
ATOM 1296 C CA . ARG A 1 174 ? 0.290 -14.255 8.053 1.00 75.38 174 ARG A CA 1
ATOM 1297 C C . ARG A 1 174 ? -0.393 -14.797 9.306 1.00 75.38 174 ARG A C 1
ATOM 1299 O O . ARG A 1 174 ? -0.144 -15.933 9.686 1.00 75.38 174 ARG A O 1
ATOM 1306 N N . CYS A 1 175 ? -1.255 -13.995 9.925 1.00 71.06 175 CYS A N 1
ATOM 1307 C CA . CYS A 1 175 ? -1.915 -14.357 11.184 1.00 71.06 175 CYS A CA 1
ATOM 1308 C C . CYS A 1 175 ? -3.345 -14.885 10.989 1.00 71.06 175 CYS A C 1
ATOM 1310 O O . CYS A 1 175 ? -3.879 -15.563 11.860 1.00 71.06 175 CYS A O 1
ATOM 1312 N N . ARG A 1 176 ? -3.982 -14.559 9.859 1.00 83.25 176 ARG A N 1
ATOM 1313 C CA . ARG A 1 176 ? -5.354 -14.956 9.497 1.00 83.25 176 ARG A CA 1
ATOM 1314 C C . ARG A 1 176 ? -5.573 -14.812 7.989 1.00 83.25 176 ARG A C 1
ATOM 1316 O O . ARG A 1 176 ? -4.780 -14.102 7.372 1.00 83.25 176 ARG A O 1
ATOM 1323 N N . PRO A 1 177 ? -6.617 -15.427 7.392 1.00 89.38 177 PRO A N 1
ATOM 1324 C CA . PRO A 1 177 ? -6.910 -15.283 5.967 1.00 89.38 177 PRO A CA 1
ATOM 1325 C C . PRO A 1 177 ? -6.935 -13.815 5.535 1.00 89.38 177 PRO A C 1
ATOM 1327 O O . PRO A 1 177 ? -7.632 -12.995 6.128 1.00 89.38 177 PRO A O 1
ATOM 1330 N N . GLY A 1 178 ? -6.137 -13.488 4.522 1.00 93.12 178 GLY A N 1
ATOM 1331 C CA . GLY A 1 178 ? -5.961 -12.125 4.035 1.00 93.12 178 GLY A CA 1
ATOM 1332 C C . GLY A 1 178 ? -6.566 -11.903 2.653 1.00 93.12 178 GLY A C 1
ATOM 1333 O O . GLY A 1 178 ? -6.887 -12.853 1.937 1.00 93.12 178 GLY A O 1
ATOM 1334 N N . VAL A 1 179 ? -6.701 -10.636 2.259 1.00 95.75 179 VAL A N 1
ATOM 1335 C CA . VAL A 1 179 ? -7.254 -10.239 0.957 1.00 95.75 179 VAL A CA 1
ATOM 1336 C C . VAL A 1 179 ? -6.300 -9.293 0.247 1.00 95.75 179 VAL A C 1
ATOM 1338 O O . VAL A 1 179 ? -5.798 -8.332 0.828 1.00 95.75 179 VAL A O 1
ATOM 1341 N N . TRP A 1 180 ? -6.089 -9.554 -1.040 1.00 95.44 180 TRP A N 1
ATOM 1342 C CA . TRP A 1 180 ? -5.252 -8.742 -1.911 1.00 95.44 180 TRP A CA 1
ATOM 1343 C C . TRP A 1 180 ? -6.104 -8.045 -2.973 1.00 95.44 180 TRP A C 1
ATOM 1345 O O . TRP A 1 180 ? -6.589 -8.672 -3.916 1.00 95.44 180 TRP A O 1
ATOM 1355 N N . TYR A 1 181 ? -6.289 -6.738 -2.804 1.00 96.81 181 TYR A N 1
ATOM 1356 C CA . TYR A 1 181 ? -6.975 -5.859 -3.741 1.00 96.81 181 TYR A CA 1
ATOM 1357 C C . TYR A 1 181 ? -5.977 -5.339 -4.769 1.00 96.81 181 TYR A C 1
ATOM 1359 O O . TYR A 1 181 ? -5.168 -4.459 -4.478 1.00 96.81 181 TYR A O 1
ATOM 1367 N N . ARG A 1 182 ? -6.046 -5.877 -5.985 1.00 94.81 182 ARG A N 1
ATOM 1368 C CA . ARG A 1 182 ? -5.294 -5.368 -7.135 1.00 94.81 182 ARG A CA 1
ATOM 1369 C C . ARG A 1 182 ? -6.108 -4.275 -7.809 1.00 94.81 1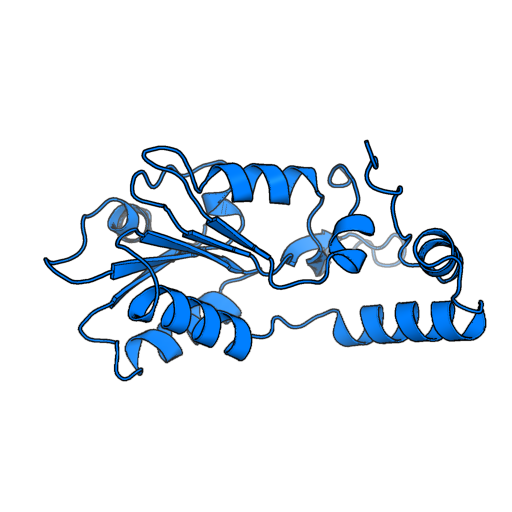82 ARG A C 1
ATOM 1371 O O . ARG A 1 182 ? -7.210 -4.546 -8.277 1.00 94.81 182 ARG A O 1
ATOM 1378 N N . LEU A 1 183 ? -5.564 -3.065 -7.888 1.00 94.81 183 LEU A N 1
ATOM 1379 C CA . LEU A 1 183 ? -6.215 -1.920 -8.536 1.00 94.81 183 LEU A CA 1
ATOM 1380 C C . LEU A 1 183 ? -5.878 -1.838 -10.029 1.00 94.81 183 LEU A C 1
ATOM 1382 O O . LEU A 1 183 ? -5.685 -0.768 -10.595 1.00 94.81 183 LEU A O 1
ATOM 1386 N N . TYR A 1 184 ? -5.778 -3.002 -10.659 1.00 89.31 184 TYR A N 1
ATOM 1387 C CA . TYR A 1 184 ? -5.512 -3.173 -12.076 1.00 89.31 184 TYR A CA 1
ATOM 1388 C C . TYR A 1 184 ? -6.211 -4.446 -12.558 1.00 89.31 184 TYR A C 1
ATOM 1390 O O . TYR A 1 184 ? -6.514 -5.353 -11.777 1.00 89.31 184 TYR A O 1
ATOM 1398 N N . SER A 1 185 ? -6.518 -4.500 -13.851 1.00 85.25 185 SER A N 1
ATOM 1399 C CA . SER A 1 185 ? -7.342 -5.566 -14.416 1.00 85.25 185 SER A CA 1
ATOM 1400 C C . SER A 1 185 ? -6.615 -6.914 -14.453 1.00 85.25 185 SER A C 1
ATOM 1402 O O . SER A 1 185 ? -5.386 -6.988 -14.486 1.00 85.25 185 SER A O 1
ATOM 1404 N N . SER A 1 186 ? -7.376 -8.010 -14.523 1.00 79.94 186 SER A N 1
ATOM 1405 C CA . SER A 1 186 ? -6.812 -9.346 -14.771 1.00 79.94 186 SER A CA 1
ATOM 1406 C C . SER A 1 186 ? -6.049 -9.421 -16.096 1.00 79.94 186 SER A C 1
ATOM 1408 O O . SER A 1 186 ? -5.071 -10.155 -16.183 1.00 79.94 186 SER A O 1
ATOM 1410 N N . LEU A 1 187 ? -6.458 -8.630 -17.096 1.00 78.12 187 LEU A N 1
ATOM 1411 C CA . LEU A 1 187 ? -5.714 -8.468 -18.343 1.00 78.12 187 LEU A CA 1
ATOM 1412 C C . LEU A 1 187 ? -4.326 -7.883 -18.070 1.00 78.12 1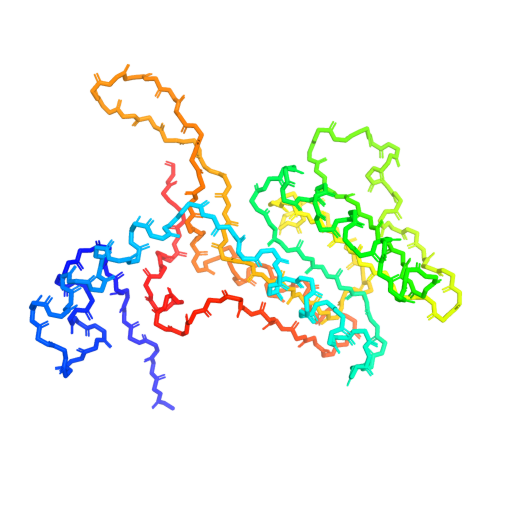87 LEU A C 1
ATOM 1414 O O . LEU A 1 187 ? -3.331 -8.451 -18.506 1.00 78.12 187 LEU A O 1
ATOM 1418 N N . GLN A 1 188 ? -4.255 -6.803 -17.286 1.00 82.69 188 GLN A N 1
ATOM 1419 C CA . GLN A 1 188 ? -2.975 -6.206 -16.917 1.00 82.69 188 GLN A CA 1
ATOM 1420 C C . GLN A 1 188 ? -2.124 -7.163 -16.082 1.00 82.69 188 GLN A C 1
ATOM 1422 O O . GLN A 1 188 ? -0.930 -7.260 -16.314 1.00 82.69 188 GLN A O 1
ATOM 1427 N N . TRP A 1 189 ? -2.718 -7.924 -15.157 1.00 84.56 189 TRP A N 1
ATOM 1428 C CA . TRP A 1 189 ? -1.999 -8.976 -14.429 1.00 84.56 189 TRP A CA 1
ATOM 1429 C C . TRP A 1 189 ? -1.380 -10.018 -15.368 1.00 84.56 189 TRP A C 1
ATOM 1431 O O . TRP A 1 189 ? -0.239 -10.426 -15.160 1.00 84.56 189 TRP A O 1
ATOM 1441 N N . GLY A 1 190 ? -2.135 -10.444 -16.385 1.00 77.88 190 GLY A N 1
ATOM 1442 C CA . GLY A 1 190 ? -1.654 -11.347 -17.426 1.00 77.88 190 GLY A CA 1
ATOM 1443 C C . GLY A 1 190 ? -0.527 -10.738 -18.257 1.00 77.88 190 GLY A C 1
ATOM 1444 O O . GLY A 1 190 ? 0.326 -11.482 -18.709 1.00 77.88 190 GLY A O 1
ATOM 1445 N N . ALA A 1 191 ? -0.491 -9.408 -18.399 1.00 79.88 191 ALA A N 1
ATOM 1446 C CA . ALA A 1 191 ? 0.531 -8.634 -19.110 1.00 79.88 191 ALA A CA 1
ATOM 1447 C C . ALA A 1 191 ? 1.883 -8.525 -18.405 1.00 79.88 191 ALA A C 1
ATOM 1449 O O . ALA A 1 191 ? 2.899 -8.328 -19.063 1.00 79.88 191 ALA A O 1
ATOM 1450 N N . LEU A 1 192 ? 1.899 -8.602 -17.075 1.00 81.25 192 LEU A N 1
ATOM 1451 C CA . LEU A 1 192 ? 3.104 -8.331 -16.298 1.00 81.25 192 LEU A CA 1
ATOM 1452 C C . LEU A 1 192 ? 4.199 -9.372 -16.564 1.00 81.25 192 LEU A C 1
ATOM 1454 O O . LEU A 1 192 ? 3.951 -10.585 -16.521 1.00 81.25 192 LEU A O 1
ATOM 1458 N N . ASP A 1 193 ? 5.433 -8.891 -16.713 1.00 83.50 193 ASP A N 1
ATOM 1459 C CA . ASP A 1 193 ? 6.621 -9.741 -16.749 1.00 83.50 193 ASP A CA 1
ATOM 1460 C C . ASP A 1 193 ? 6.676 -10.640 -15.509 1.00 83.50 193 ASP A C 1
ATOM 1462 O O . ASP A 1 193 ? 6.184 -10.293 -14.432 1.00 83.50 193 ASP A O 1
ATOM 1466 N N . GLU A 1 194 ? 7.248 -11.835 -15.640 1.00 82.25 194 GLU A N 1
ATOM 1467 C CA . GLU A 1 194 ? 7.358 -12.753 -14.501 1.00 82.25 194 GLU A CA 1
ATOM 1468 C C . GLU A 1 194 ? 8.314 -12.216 -13.429 1.00 82.25 194 GLU A C 1
ATOM 1470 O O . GLU A 1 194 ? 7.987 -12.207 -12.238 1.00 82.25 194 GLU A O 1
ATOM 1475 N N . HIS A 1 195 ? 9.454 -11.690 -13.877 1.00 86.12 195 HIS A N 1
ATOM 1476 C CA . HIS A 1 195 ? 10.521 -11.139 -13.053 1.00 86.12 195 HIS A CA 1
ATOM 1477 C C . HIS A 1 195 ? 10.920 -9.755 -13.557 1.00 86.12 195 HIS A C 1
ATOM 1479 O O . HIS A 1 195 ? 10.820 -9.471 -14.748 1.00 86.12 195 HIS A O 1
ATOM 1485 N N . ALA A 1 196 ? 11.374 -8.897 -12.644 1.00 74.81 196 ALA A N 1
ATOM 1486 C CA . ALA A 1 196 ? 11.927 -7.607 -13.024 1.00 74.81 196 ALA A CA 1
ATOM 1487 C C . ALA A 1 196 ? 13.235 -7.814 -13.801 1.00 74.81 196 ALA A C 1
ATOM 1489 O O . ALA A 1 196 ? 14.022 -8.702 -13.464 1.00 74.81 196 ALA A O 1
ATOM 1490 N N . THR A 1 197 ? 13.464 -6.990 -14.821 1.00 68.88 197 THR A N 1
ATOM 1491 C CA . THR A 1 197 ? 14.732 -6.972 -15.554 1.00 68.88 197 THR A CA 1
ATOM 1492 C C . THR A 1 197 ? 15.881 -6.614 -14.594 1.00 68.88 197 THR A C 1
ATOM 1494 O O . THR A 1 197 ? 15.701 -5.671 -13.817 1.00 68.88 197 THR A O 1
ATOM 1497 N N . PRO A 1 198 ? 17.009 -7.355 -14.611 1.00 57.03 198 PRO A N 1
ATOM 1498 C CA . PRO A 1 198 ? 18.164 -7.109 -13.742 1.00 57.03 198 PRO A CA 1
ATOM 1499 C C . PRO A 1 198 ? 18.792 -5.721 -13.887 1.00 57.03 198 PRO A C 1
ATOM 1501 O O . PRO A 1 198 ? 18.750 -5.162 -15.009 1.00 57.03 198 PRO A O 1
#

Organism: NCBI:txid141414

Radius of gyration: 18.13 Å; chains: 1; bounding box: 40×41×55 Å

InterPro domains:
  IPR001650 Helicase, C-terminal domain-like [PF00271] (50-175)
  IPR001650 Helicase, C-terminal domain-like [PS51194] (49-198)
  IPR001650 Helicase, C-terminal domain-like [SM00490] (77-176)
  IPR027417 P-loop containing nucleoside triphosphate hydrolase [G3DSA:3.40.50.300] (30-194)
  IPR027417 P-loop containing nucleoside triphosphate hydrolase [SSF52540] (45-194)

Sequence (198 aa):
ADGPLPGVPLDPAGVAAALPHTTPAIAAQLAAAHSAMADDVDLDLVVRTVLHIHFQREEGAVLVFVPGWAEIAEIVKRLTSSTAARDLLVLPLHSRMPTAEQREIFDSPRDGARKVVVATILAETSITIEDVVYVVDTGRTKSTSVSASSLVPTLRTVWYARANGMQRRGRAGRCRPGVWYRLYSSLQWGALDEHATP

Foldseek 3Di:
DDDQQAAQALALVSQCRNVVPDDSVRSRVVSVVCVVVFADFPLVVVLVVVVCCLPPHDAFAEEEEDADDVSLVVSLVVCCPDPCVVQEDEAEAEPPDPPVSNCCLQDDDDPNHHYYYYYYCCCLPPDQRPRHAEYHYRQWYWDWDQDPVPSDTDTGIHGAALVSVVSSVVSHDRPHHHDYHYPDDPNVSSNGHNHDDD

Secondary structure (DSSP, 8-state):
--PPPP---SSHHHHHHHSTTS-HHHHHHHHHHHHHSTT---HHHHHHHHHHHHHHS-S-EEEEE-SSHHHHHHHHHHHHTSTTGGGEEEEEE-TTS-HHHHHGGGSPPPTTPEEEEEE-THHHHS---TTEEEEEE-SEEEEEEE-TTT--EEEEEEEPPHHHHHHHHTTSSSSS--EEEESS-HHHHHHS-SS---